Protein AF-A0A8H2XPR2-F1 (afdb_monomer)

Solvent-accessible surface area (backbone atoms only — not comparable to full-atom values): 12112 Å² total; per-residue (Å²): 107,50,76,47,78,48,78,51,63,37,77,62,26,49,40,34,42,38,38,40,36,39,52,76,93,57,97,64,71,48,77,49,78,45,79,43,84,68,79,85,85,57,54,47,27,49,56,39,76,39,80,49,68,54,93,82,71,55,40,29,41,40,38,41,33,29,48,81,26,43,33,39,33,23,41,36,43,74,95,53,84,60,62,48,80,49,37,73,52,67,48,82,85,63,51,94,87,45,45,52,43,27,67,57,87,40,34,38,26,33,21,65,14,48,34,35,41,41,64,60,75,50,79,82,64,94,83,62,82,69,66,68,38,66,39,76,53,69,50,54,36,65,42,52,48,64,45,96,84,56,57,30,34,35,38,26,29,85,81,40,82,36,36,32,28,35,41,65,56,48,59,43,81,73,80,80,70,92,69,72,92,87,66,91,69,78,72,54,98,86,60,72,54,95,28,40,77,46,66,64,77,81,77,72,78,86,126

Mean predicted aligned error: 8.69 Å

Secondary structure (DSSP, 8-state):
-EEEEEEEE-TT--EEEEEEEE-TT-S--EEEEEEEP-SSS--S-EEEEEEEE-TTTSEEEEEEEETTSEEEEEEEETT---EEEEEEEE-TT--TT--EEEEETTEEEETT-EEEE-S-SSSPPTTS----EEEE--SSEEEEEE-TTSSEEEEEESS-S-EEEEHHHHHSPPP-----TT------TTPPPTTEEEEPPP-----

pLDDT: mean 84.03, std 15.42, range [36.78, 97.44]

Sequence (207 aa):
MTSYRVFTGDDKGQLKSVVCEIPGGESTSRISTTTLQIGADNKSPLHRLQCHRDSDSGVGILATARADGHIATYSYTSGSNELAELSSWNETRMKNSDRFIGLKGWLTCTHNGRLRLSNTFGEHSDSDPPVDLFASLPMRLNDIRPSPSFSSLAYGGDEVDLSVWDVERTFSDKPHSTDEAGKKRKKGKNELMYAEVWRAKQASPSS

InterPro domains:
  IPR036322 WD40-repeat-containing domain superfamily [SSF50978] (41-172)
  IPR037379 WDR74/Nsa1 [PTHR16038] (4-203)

Nearest PDB structures (foldseek):
  7b91-assembly1_A  TM=5.185E-01  e=2.171E-02  Homo sapiens
  8hk1-assembly1_3  TM=5.027E-01  e=2.286E-02  Homo sapiens
  6igb-assembly2_B  TM=4.049E-01  e=1.169E-02  Pseudomonas aeruginosa PAO1
  8tie-assembly1_p  TM=4.400E-01  e=4.032E-02  Saccharomyces cerevisiae
  6x05-assembly1_A  TM=4.012E-01  e=2.810E-02  Saccharomyces cerevisiae S288C

Structure (mmCIF, N/CA/C/O backbone):
data_AF-A0A8H2XPR2-F1
#
_entry.id   AF-A0A8H2XPR2-F1
#
loop_
_atom_site.group_PDB
_atom_site.id
_atom_site.type_symbol
_atom_site.label_atom_id
_atom_site.label_alt_id
_atom_site.label_comp_id
_atom_site.label_asym_id
_atom_site.label_entity_id
_atom_site.label_seq_id
_atom_site.pdbx_PDB_ins_code
_atom_site.Cartn_x
_atom_site.Cartn_y
_atom_site.Cartn_z
_atom_site.occupancy
_atom_site.B_iso_or_equiv
_atom_site.auth_seq_id
_atom_site.auth_comp_id
_atom_site.auth_asym_id
_atom_site.auth_atom_id
_atom_site.pdbx_PDB_model_num
ATOM 1 N N . MET A 1 1 ? -4.390 -7.567 31.284 1.00 74.75 1 MET A N 1
ATOM 2 C CA . MET A 1 1 ? -5.353 -7.587 30.166 1.00 74.75 1 MET A CA 1
ATOM 3 C C . MET A 1 1 ? -4.588 -7.192 28.924 1.00 74.75 1 MET A C 1
ATOM 5 O O . MET A 1 1 ? -3.972 -6.133 28.931 1.00 74.75 1 MET A O 1
ATOM 9 N N . THR A 1 2 ? -4.554 -8.057 27.918 1.00 84.88 2 THR A N 1
ATOM 10 C CA . THR A 1 2 ? -3.831 -7.796 26.667 1.00 84.88 2 THR A CA 1
ATOM 11 C C . THR A 1 2 ? -4.852 -7.456 25.593 1.00 84.88 2 THR A C 1
ATOM 13 O O . THR A 1 2 ? -5.846 -8.163 25.464 1.00 84.88 2 THR A O 1
ATOM 16 N N . SER A 1 3 ? -4.641 -6.375 24.843 1.00 88.00 3 SER A N 1
ATOM 17 C CA . SER A 1 3 ? -5.554 -5.944 23.779 1.00 88.00 3 SER A CA 1
ATOM 18 C C . SER A 1 3 ? -4.808 -5.825 22.455 1.00 88.00 3 SER A C 1
ATOM 20 O O . SER A 1 3 ? -3.743 -5.208 22.386 1.00 88.00 3 SER A O 1
ATOM 22 N N . TYR A 1 4 ? -5.371 -6.425 21.410 1.00 89.19 4 TYR A N 1
ATOM 23 C CA . TYR A 1 4 ? -4.864 -6.386 20.045 1.00 89.19 4 TYR A CA 1
ATOM 24 C C . TYR A 1 4 ? -5.871 -5.676 19.155 1.00 89.19 4 TYR A C 1
ATOM 26 O O . TYR A 1 4 ? -7.059 -5.988 19.182 1.00 89.19 4 TYR A O 1
ATOM 34 N N . ARG A 1 5 ? -5.390 -4.754 18.323 1.00 90.81 5 ARG A N 1
ATOM 35 C CA . ARG A 1 5 ? -6.208 -4.061 17.329 1.00 90.81 5 ARG A CA 1
ATOM 36 C C . ARG A 1 5 ? -5.702 -4.379 15.932 1.00 90.81 5 ARG A C 1
ATOM 38 O O . ARG A 1 5 ? -4.508 -4.262 15.670 1.00 90.81 5 ARG A O 1
ATOM 45 N N . VAL A 1 6 ? -6.620 -4.751 15.050 1.00 93.50 6 VAL A N 1
ATOM 46 C CA . VAL A 1 6 ? -6.362 -5.041 13.638 1.00 93.50 6 VAL A CA 1
ATOM 47 C C . VAL A 1 6 ? -7.301 -4.196 12.788 1.00 93.50 6 VAL A C 1
ATOM 49 O O . VAL A 1 6 ? -8.463 -4.004 13.139 1.00 93.50 6 VAL A O 1
ATOM 52 N N . PHE A 1 7 ? -6.801 -3.703 11.660 1.00 95.06 7 PHE A N 1
ATOM 53 C CA . PHE A 1 7 ? -7.601 -2.988 10.672 1.00 95.06 7 PHE A CA 1
ATOM 54 C C . PHE A 1 7 ? -7.819 -3.870 9.447 1.00 95.06 7 PHE A C 1
ATOM 56 O O . PHE A 1 7 ? -6.910 -4.580 9.019 1.00 95.06 7 PHE A O 1
ATOM 63 N N . THR A 1 8 ? -9.017 -3.818 8.878 1.00 95.31 8 THR A N 1
ATOM 64 C CA . THR A 1 8 ? -9.370 -4.555 7.663 1.00 95.31 8 THR A CA 1
ATOM 65 C C . THR A 1 8 ? -10.307 -3.737 6.786 1.00 95.31 8 THR A C 1
ATOM 67 O O . THR A 1 8 ? -11.036 -2.881 7.283 1.00 95.31 8 THR A O 1
ATOM 70 N N . GLY A 1 9 ? -10.272 -3.985 5.482 1.00 93.31 9 GLY A N 1
ATOM 71 C CA . GLY A 1 9 ? -11.111 -3.331 4.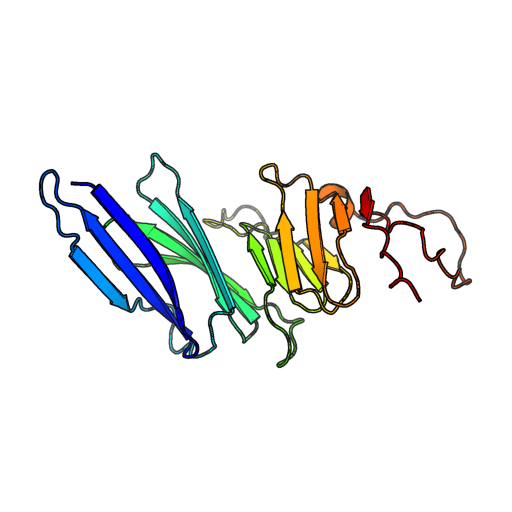487 1.00 93.31 9 GLY A CA 1
ATOM 72 C C . GLY A 1 9 ? -12.025 -4.337 3.802 1.00 93.31 9 GLY A C 1
ATOM 73 O O . GLY A 1 9 ? -11.702 -5.524 3.764 1.00 93.31 9 GLY A O 1
ATOM 74 N N . ASP A 1 10 ? -13.142 -3.872 3.250 1.00 89.56 10 ASP A N 1
ATOM 75 C CA . ASP A 1 10 ? -14.016 -4.697 2.414 1.00 89.56 10 ASP A CA 1
ATOM 76 C C . ASP A 1 10 ? -14.149 -4.185 0.968 1.00 89.56 10 ASP A C 1
ATOM 78 O O . ASP A 1 10 ? -13.597 -3.152 0.569 1.00 89.56 10 ASP A O 1
ATOM 82 N N . ASP A 1 11 ? -14.863 -4.970 0.162 1.00 89.62 11 ASP A N 1
ATOM 83 C CA . ASP A 1 11 ? -15.158 -4.723 -1.250 1.00 89.62 11 ASP A CA 1
ATOM 84 C C . ASP A 1 11 ? -16.089 -3.523 -1.474 1.00 89.62 11 ASP A C 1
ATOM 86 O O . ASP A 1 11 ? -16.144 -2.982 -2.575 1.00 89.62 11 ASP A O 1
ATOM 90 N N . LYS A 1 12 ? -16.774 -3.056 -0.427 1.00 90.44 12 LY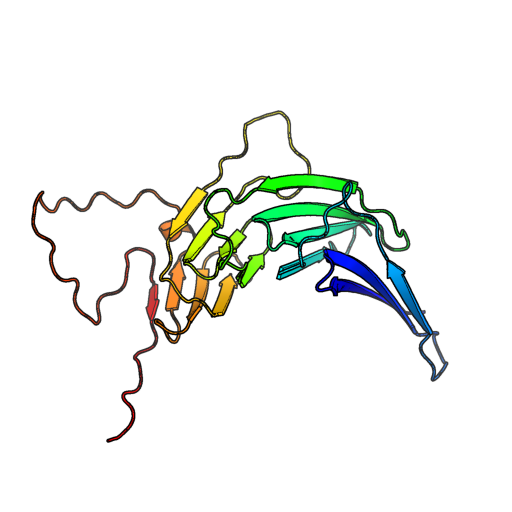S A N 1
ATOM 91 C CA . LYS A 1 12 ? -17.597 -1.838 -0.439 1.00 90.44 12 LYS A CA 1
ATOM 92 C C . LYS A 1 12 ? -16.810 -0.597 -0.021 1.00 90.44 12 LYS A C 1
ATOM 94 O O . LYS A 1 12 ? -17.393 0.477 0.129 1.00 90.44 12 LYS A O 1
ATOM 99 N N . GLY A 1 13 ? -15.504 -0.745 0.206 1.00 90.00 13 GLY A N 1
ATOM 100 C CA . GLY A 1 13 ? -14.624 0.341 0.613 1.00 90.00 13 GLY A CA 1
ATOM 101 C C . GLY A 1 13 ? -14.745 0.731 2.086 1.00 90.00 13 GLY A C 1
ATOM 102 O O . GLY A 1 13 ? -14.201 1.773 2.466 1.00 90.00 13 GLY A O 1
ATOM 103 N N . GLN A 1 14 ? -15.421 -0.067 2.919 1.00 92.25 14 GLN A N 1
ATOM 104 C CA . GLN A 1 14 ? -15.515 0.203 4.351 1.00 92.25 14 GLN A CA 1
ATOM 105 C C . GLN A 1 14 ? -14.229 -0.219 5.053 1.00 92.25 14 GLN A C 1
ATOM 107 O O . GLN A 1 14 ? -13.722 -1.321 4.839 1.00 92.25 14 GLN A O 1
ATOM 112 N N . LEU A 1 15 ? -13.739 0.639 5.945 1.00 94.62 15 LEU A N 1
ATOM 113 C CA . LEU A 1 15 ? -12.659 0.308 6.864 1.00 94.62 15 LEU A CA 1
ATOM 114 C C . LEU A 1 15 ? -13.249 -0.149 8.196 1.00 94.62 15 LEU A C 1
ATOM 116 O O . LEU A 1 15 ? -14.162 0.475 8.735 1.00 94.62 15 LEU A O 1
ATOM 120 N N . LYS A 1 16 ? -12.717 -1.235 8.750 1.00 94.75 16 LYS A N 1
ATOM 121 C CA . LYS A 1 16 ? -13.159 -1.813 10.019 1.00 94.75 16 LYS A CA 1
ATOM 122 C C . LYS A 1 16 ? -11.979 -1.962 10.964 1.00 94.75 16 LYS A C 1
ATOM 124 O O . LYS A 1 16 ? -10.886 -2.354 10.561 1.00 94.75 16 LYS A O 1
ATOM 129 N N . SER A 1 17 ? -12.229 -1.668 12.231 1.00 95.38 17 SER A N 1
ATOM 130 C CA . SER A 1 17 ? -11.334 -1.934 13.349 1.00 95.38 17 SER A CA 1
ATOM 131 C C . SER A 1 17 ? -11.859 -3.136 14.115 1.00 95.38 17 SER A C 1
ATOM 133 O O . SER A 1 17 ? -12.984 -3.103 14.608 1.00 95.38 17 SER A O 1
ATOM 135 N N . VAL A 1 18 ? -11.036 -4.168 14.244 1.00 95.19 18 VAL A N 1
ATOM 136 C CA . VAL A 1 18 ? -11.304 -5.351 15.060 1.00 95.19 18 VAL A CA 1
ATOM 137 C C . VAL A 1 18 ? -10.427 -5.272 16.302 1.00 95.19 18 VAL A C 1
ATOM 139 O O . VAL A 1 18 ? -9.205 -5.177 16.191 1.00 95.19 18 VAL A O 1
ATOM 142 N N . VAL A 1 19 ? -11.042 -5.297 17.481 1.00 93.94 19 VAL A N 1
ATOM 143 C CA . VAL A 1 19 ? -10.340 -5.313 18.767 1.00 93.94 19 VAL A CA 1
ATOM 144 C C . VAL A 1 19 ? -10.554 -6.670 19.418 1.00 93.94 19 VAL A C 1
ATOM 146 O O . VAL A 1 19 ? -11.690 -7.112 19.570 1.00 93.94 19 VAL A O 1
ATOM 149 N N . CYS A 1 20 ? -9.459 -7.325 19.788 1.00 92.69 20 CYS A N 1
ATOM 150 C CA . CYS A 1 20 ? -9.439 -8.579 20.524 1.00 92.69 20 CYS A CA 1
ATOM 151 C C . CYS A 1 20 ? -8.837 -8.331 21.906 1.00 92.69 20 CYS A C 1
ATOM 153 O O . CYS A 1 20 ? -7.666 -7.972 22.027 1.00 92.69 20 CYS A O 1
ATOM 155 N N . GLU A 1 21 ? -9.639 -8.525 22.944 1.00 92.31 21 GLU A N 1
ATOM 156 C CA . GLU A 1 21 ? -9.241 -8.377 24.337 1.00 92.31 21 GLU A CA 1
ATOM 157 C C . GLU A 1 21 ? -9.101 -9.758 24.973 1.00 92.31 21 GLU A C 1
ATOM 159 O O . GLU A 1 21 ? -10.010 -10.587 24.906 1.00 92.31 21 GLU A O 1
ATOM 164 N N . ILE A 1 22 ? -7.952 -9.998 25.599 1.00 89.62 22 ILE A N 1
ATOM 165 C CA . ILE A 1 22 ? -7.637 -11.217 26.337 1.00 89.62 22 ILE A CA 1
ATOM 166 C C . ILE A 1 22 ? -7.553 -10.837 27.824 1.00 89.62 22 ILE A C 1
ATOM 168 O O . ILE A 1 22 ? -6.574 -10.196 28.249 1.00 89.62 22 ILE A O 1
ATOM 172 N N . PRO A 1 23 ? -8.583 -11.167 28.624 1.00 84.94 23 PRO A N 1
ATOM 173 C CA . PRO A 1 23 ? -8.549 -10.979 30.069 1.00 84.94 23 PRO A CA 1
ATOM 174 C C . PRO A 1 23 ? -7.422 -11.826 30.672 1.00 84.94 23 PRO A C 1
ATOM 176 O O . PRO A 1 23 ? -7.159 -12.944 30.234 1.00 84.94 23 PRO A O 1
ATOM 179 N N . GLY A 1 24 ? -6.715 -11.296 31.672 1.00 80.62 24 GLY A N 1
ATOM 180 C CA . GLY A 1 24 ? -5.690 -12.082 32.361 1.00 80.62 24 GLY A CA 1
ATOM 181 C C . GLY A 1 24 ? -6.358 -13.145 33.228 1.00 80.62 24 GLY A C 1
ATOM 182 O O . GLY A 1 24 ? -7.060 -12.780 34.162 1.00 80.62 24 GLY A O 1
ATOM 183 N N . GLY A 1 25 ? -6.133 -14.426 32.930 1.00 74.81 25 GLY A N 1
ATOM 184 C CA . GLY A 1 25 ? -6.628 -15.546 33.742 1.00 74.81 25 GLY A CA 1
ATOM 185 C C . GLY A 1 25 ? -7.933 -16.198 33.270 1.00 74.81 25 GLY A C 1
ATOM 186 O O . GLY A 1 25 ? -8.342 -17.184 33.874 1.00 74.81 25 GLY A O 1
ATOM 187 N N . GLU A 1 26 ? -8.556 -15.720 32.189 1.00 70.88 26 GLU A N 1
ATOM 188 C CA . GLU A 1 26 ? -9.737 -16.359 31.586 1.00 70.88 26 GLU A CA 1
ATOM 189 C C . GLU A 1 26 ? -9.409 -17.023 30.242 1.00 70.88 26 GLU A C 1
ATOM 191 O O . GLU A 1 26 ? -8.496 -16.613 29.525 1.00 70.88 26 GLU A O 1
ATOM 196 N N . SER A 1 27 ? -10.174 -18.060 29.888 1.00 72.94 27 SER A N 1
ATOM 197 C CA . SER A 1 27 ? -9.992 -18.836 28.651 1.00 72.94 27 SER A CA 1
ATOM 198 C C . SER A 1 27 ? -10.669 -18.219 27.420 1.00 72.94 27 SER A C 1
ATOM 200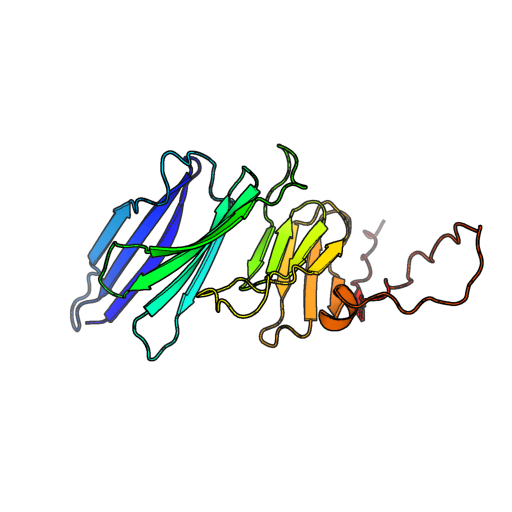 O O . SER A 1 27 ? -10.488 -18.727 26.315 1.00 72.94 27 SER A O 1
ATOM 202 N N . THR A 1 28 ? -11.471 -17.163 27.585 1.00 82.75 28 THR A N 1
ATOM 203 C CA . THR A 1 28 ? -12.300 -16.597 26.511 1.00 82.75 28 THR A CA 1
ATOM 204 C C . THR A 1 28 ? -11.857 -15.189 26.137 1.00 82.75 28 THR A C 1
ATOM 206 O O . THR A 1 28 ? -11.798 -14.302 26.986 1.00 82.75 28 THR A O 1
ATOM 209 N N . SER A 1 29 ? -11.577 -14.969 24.853 1.00 87.19 29 SER A N 1
ATOM 210 C CA . SER A 1 29 ? -11.308 -13.641 24.303 1.00 87.19 29 SER A CA 1
ATOM 211 C C . SER A 1 29 ? -12.605 -12.904 23.967 1.00 87.19 29 SER A C 1
ATOM 213 O O . SER A 1 29 ? -13.597 -13.505 23.549 1.00 87.19 29 SER A O 1
ATOM 215 N N . ARG A 1 30 ? -12.595 -11.575 24.113 1.00 91.75 30 ARG A N 1
ATOM 216 C CA . ARG A 1 30 ? -13.681 -10.699 23.663 1.00 91.75 30 ARG A CA 1
ATOM 217 C C . ARG A 1 30 ? -13.277 -10.035 22.356 1.00 91.75 30 ARG A C 1
ATOM 219 O O . ARG A 1 30 ? -12.262 -9.349 22.298 1.00 91.75 30 ARG A O 1
ATOM 226 N N . ILE A 1 31 ? -14.086 -10.214 21.317 1.00 93.69 31 ILE A N 1
ATOM 227 C CA . ILE A 1 31 ? -13.868 -9.594 20.008 1.00 93.69 31 ILE A CA 1
ATOM 228 C C . ILE A 1 31 ? -14.952 -8.542 19.779 1.00 93.69 31 ILE A C 1
ATOM 230 O O . ILE A 1 31 ? -16.139 -8.823 19.931 1.00 93.69 31 ILE A O 1
ATOM 234 N N . SER A 1 32 ? -14.551 -7.333 19.397 1.00 94.44 32 SER A N 1
ATOM 235 C CA . SER A 1 32 ? -15.457 -6.279 18.940 1.00 94.44 32 SER A CA 1
ATOM 236 C C . SER A 1 32 ? -15.030 -5.767 17.567 1.00 94.44 32 SER A C 1
ATOM 238 O O . SER A 1 32 ? -13.856 -5.825 17.202 1.00 94.44 32 SER A O 1
ATOM 240 N N . THR A 1 33 ? -15.996 -5.325 16.764 1.00 95.81 33 THR A N 1
ATOM 241 C CA . THR A 1 33 ? -15.758 -4.787 15.419 1.00 95.81 33 THR A CA 1
ATOM 242 C C . THR A 1 33 ? -16.491 -3.465 15.271 1.00 95.81 33 THR A C 1
ATOM 244 O O . THR A 1 33 ? -17.695 -3.398 15.510 1.00 95.81 33 THR A O 1
ATOM 247 N N . THR A 1 34 ? -15.776 -2.439 14.823 1.00 95.69 34 THR A N 1
ATOM 248 C CA . THR A 1 34 ? -16.319 -1.103 14.566 1.00 95.69 34 THR A CA 1
ATOM 249 C C . THR A 1 34 ? -16.035 -0.718 13.124 1.00 95.69 34 THR A C 1
ATOM 251 O O . THR A 1 34 ? -14.899 -0.842 12.666 1.00 95.69 34 THR A O 1
ATOM 254 N N . THR A 1 35 ? -17.046 -0.230 12.406 1.00 94.06 35 THR A N 1
ATOM 255 C CA . THR A 1 35 ? -16.838 0.383 11.085 1.00 94.06 35 THR A CA 1
ATOM 256 C C . THR A 1 35 ? -16.360 1.816 11.288 1.00 94.06 35 THR A C 1
ATOM 258 O O . THR A 1 35 ? -17.027 2.594 11.967 1.00 94.06 35 THR A O 1
ATOM 261 N N . LEU A 1 36 ? -15.196 2.145 10.735 1.00 93.00 36 LEU A N 1
ATOM 262 C CA . LEU A 1 36 ? -14.573 3.459 10.837 1.00 93.00 36 LEU A CA 1
ATOM 263 C C . LEU A 1 36 ? -15.020 4.333 9.665 1.00 93.00 36 LEU A C 1
ATOM 265 O O . LEU A 1 36 ? -15.052 3.879 8.521 1.00 93.00 36 LEU A O 1
ATOM 269 N N . GLN A 1 37 ? -15.348 5.589 9.954 1.00 85.06 37 GLN A N 1
ATOM 270 C CA . GLN A 1 37 ? -15.672 6.578 8.930 1.00 85.06 37 GLN A CA 1
ATOM 271 C C . GLN A 1 37 ? -14.370 7.175 8.391 1.00 85.06 37 GLN A C 1
ATOM 273 O O . GLN A 1 37 ? -13.579 7.709 9.165 1.00 85.06 37 GLN A O 1
ATOM 278 N N . ILE A 1 38 ? -14.136 7.059 7.082 1.00 83.56 38 ILE A N 1
ATOM 279 C CA . ILE A 1 38 ? -12.958 7.621 6.407 1.00 83.56 38 ILE A CA 1
ATOM 280 C C . ILE A 1 38 ? -13.366 8.321 5.111 1.00 83.56 38 ILE A C 1
ATOM 282 O O . ILE A 1 38 ? -13.760 7.669 4.143 1.00 83.56 38 ILE A O 1
ATOM 286 N N . GLY A 1 39 ? -13.249 9.652 5.106 1.00 69.25 39 GLY A N 1
ATOM 287 C CA . GLY A 1 39 ? -13.665 10.516 3.999 1.00 69.25 39 GLY A CA 1
ATOM 288 C C . GLY A 1 39 ? -15.182 10.532 3.759 1.00 69.25 39 GLY A C 1
ATOM 289 O O . GLY A 1 39 ? -15.924 9.671 4.233 1.00 69.25 39 GLY A O 1
ATOM 290 N N . ALA A 1 40 ? -15.660 11.525 3.009 1.00 59.56 40 ALA A N 1
ATOM 291 C CA . ALA A 1 40 ? -17.043 11.547 2.545 1.00 59.56 40 ALA A CA 1
ATOM 292 C C . ALA A 1 40 ? -17.202 10.585 1.349 1.00 59.56 40 ALA A C 1
ATOM 294 O O . ALA A 1 40 ? -16.489 10.702 0.357 1.00 59.56 40 ALA A O 1
ATOM 295 N N . ASP A 1 41 ? -18.127 9.627 1.450 1.00 64.12 41 ASP A N 1
ATOM 296 C CA . ASP A 1 41 ? -18.670 8.830 0.333 1.00 64.12 41 ASP A CA 1
ATOM 297 C C . ASP A 1 41 ? -17.728 7.914 -0.479 1.00 64.12 41 ASP A C 1
ATOM 299 O O . ASP A 1 41 ? -18.124 7.400 -1.530 1.00 64.12 41 ASP A O 1
ATOM 303 N N . ASN A 1 42 ? -16.521 7.603 0.003 1.00 66.56 42 ASN A N 1
ATOM 304 C CA . ASN A 1 42 ? -15.586 6.769 -0.761 1.00 66.56 42 ASN A CA 1
ATOM 305 C C . ASN A 1 42 ? -15.949 5.265 -0.730 1.00 66.56 42 ASN A C 1
ATOM 307 O O . ASN A 1 42 ? -15.528 4.512 0.151 1.00 66.56 42 ASN A O 1
ATOM 311 N N . LYS A 1 43 ? -16.735 4.825 -1.726 1.00 83.75 43 LYS A N 1
ATOM 312 C CA . LYS A 1 43 ? -17.255 3.445 -1.894 1.00 83.75 43 LYS A CA 1
ATOM 313 C C . LYS A 1 43 ? -16.314 2.496 -2.648 1.00 83.75 43 LYS A C 1
ATOM 315 O O . LYS A 1 43 ? -16.669 1.345 -2.898 1.00 83.75 43 LYS A O 1
ATOM 320 N N . SER A 1 44 ? -15.133 2.963 -3.042 1.00 91.12 44 SER A N 1
ATOM 321 C CA . SER A 1 44 ? -14.174 2.159 -3.802 1.00 91.12 44 SER A CA 1
ATOM 322 C C . SER A 1 44 ? -13.511 1.092 -2.918 1.00 91.12 44 SER A C 1
ATOM 324 O O . SER A 1 44 ? -13.052 1.437 -1.821 1.00 91.12 44 SER A O 1
ATOM 326 N N . PRO A 1 45 ? -13.391 -0.170 -3.386 1.00 93.25 45 PRO A N 1
ATOM 327 C CA . PRO A 1 45 ? -12.745 -1.251 -2.644 1.00 93.25 45 PRO A CA 1
ATOM 328 C C . PRO A 1 45 ? -11.363 -0.872 -2.097 1.00 93.25 45 PRO A C 1
ATOM 330 O O . PRO A 1 45 ? -10.578 -0.195 -2.768 1.00 93.25 45 PRO A O 1
ATOM 333 N N . LEU A 1 46 ? -11.037 -1.355 -0.897 1.00 93.25 46 LEU A N 1
ATOM 334 C CA . LEU A 1 46 ? -9.693 -1.232 -0.325 1.00 93.25 46 LEU A CA 1
ATOM 335 C C . LEU A 1 46 ? -8.781 -2.320 -0.907 1.00 93.25 46 LEU A C 1
ATOM 337 O O . LEU A 1 46 ? -8.978 -3.507 -0.666 1.00 93.25 46 LEU A O 1
ATOM 341 N N . HIS A 1 47 ? -7.759 -1.921 -1.666 1.00 93.88 47 HIS A N 1
ATOM 342 C CA . HIS A 1 47 ? -6.786 -2.848 -2.253 1.00 93.88 47 HIS A CA 1
ATOM 343 C C . HIS A 1 47 ? -5.657 -3.207 -1.286 1.00 93.88 47 HIS A C 1
ATOM 345 O O . HIS A 1 47 ? -5.188 -4.352 -1.255 1.00 93.88 47 HIS A O 1
ATOM 351 N N . ARG A 1 48 ? -5.180 -2.215 -0.527 1.00 94.75 48 ARG A N 1
ATOM 352 C CA . ARG A 1 48 ? -4.080 -2.373 0.425 1.00 94.75 48 ARG A CA 1
ATOM 353 C C . ARG A 1 48 ? -4.314 -1.543 1.678 1.00 94.75 48 ARG A C 1
ATOM 355 O O . ARG A 1 48 ? -4.842 -0.435 1.627 1.00 94.75 48 ARG A O 1
ATOM 362 N N . LEU A 1 49 ? -3.867 -2.110 2.791 1.00 94.69 49 LEU A N 1
ATOM 363 C CA . LEU A 1 49 ? -3.848 -1.500 4.108 1.00 94.69 49 LEU A CA 1
ATOM 364 C C . LEU A 1 49 ? -2.484 -1.754 4.723 1.00 94.69 49 LEU A C 1
ATOM 366 O O . LEU A 1 49 ? -1.937 -2.852 4.600 1.00 94.69 49 LEU A O 1
ATOM 370 N N . GLN A 1 50 ? -1.950 -0.752 5.401 1.00 93.31 50 GLN A N 1
ATOM 371 C CA . GLN A 1 50 ? -0.734 -0.913 6.168 1.00 93.31 50 GLN A CA 1
ATOM 372 C C . GLN A 1 50 ? -0.817 -0.103 7.450 1.00 93.31 50 GLN A C 1
ATOM 374 O O . GLN A 1 50 ? -1.145 1.075 7.434 1.00 93.31 50 GLN A O 1
ATOM 379 N N . CYS A 1 51 ? -0.476 -0.746 8.555 1.00 91.38 51 CYS A N 1
ATOM 380 C CA . CYS A 1 51 ? -0.409 -0.118 9.857 1.00 91.38 51 CYS A CA 1
ATOM 381 C C . CYS A 1 51 ? 1.057 -0.007 10.280 1.00 91.38 51 CYS A C 1
ATOM 383 O O . CYS A 1 51 ? 1.802 -0.987 10.206 1.00 91.38 51 CYS A O 1
ATOM 385 N N . HIS A 1 52 ? 1.461 1.171 10.733 1.00 88.25 52 HIS A N 1
ATOM 386 C CA . HIS A 1 52 ? 2.712 1.399 11.437 1.00 88.25 52 HIS A CA 1
ATOM 387 C C . HIS A 1 52 ? 2.377 1.918 12.831 1.00 88.25 52 HIS A C 1
ATOM 389 O O . HIS A 1 52 ? 1.551 2.813 12.979 1.00 88.25 52 HIS A O 1
ATOM 395 N N . ARG A 1 53 ? 2.986 1.336 13.857 1.00 84.88 53 ARG A N 1
ATOM 396 C CA . ARG A 1 53 ? 2.799 1.767 15.237 1.00 84.88 53 ARG A CA 1
ATOM 397 C C . ARG A 1 53 ? 4.167 1.908 15.865 1.00 84.88 53 ARG A C 1
ATOM 399 O O . ARG A 1 53 ? 4.941 0.953 15.833 1.00 84.88 53 ARG A O 1
ATOM 406 N N . ASP A 1 54 ? 4.413 3.072 16.435 1.00 77.69 54 ASP A N 1
ATOM 407 C CA . ASP A 1 54 ? 5.533 3.264 17.337 1.00 77.69 54 ASP A CA 1
ATOM 408 C C . ASP A 1 54 ? 5.182 2.612 18.685 1.00 77.69 54 ASP A C 1
ATOM 410 O O . ASP A 1 54 ? 4.059 2.757 19.185 1.00 77.69 54 ASP A O 1
ATOM 414 N N . SER A 1 55 ? 6.102 1.821 19.240 1.00 74.19 55 SER A N 1
ATOM 415 C CA . SER A 1 55 ? 5.867 1.079 20.483 1.00 74.19 55 SER A CA 1
ATOM 416 C C . SER A 1 55 ? 5.566 2.007 21.656 1.00 74.19 55 SER A C 1
ATOM 418 O O . SER A 1 55 ? 4.837 1.605 22.566 1.00 74.19 55 SER A O 1
ATOM 420 N N . ASP A 1 56 ? 6.049 3.248 21.590 1.00 76.38 56 ASP A N 1
ATOM 421 C CA . ASP A 1 56 ? 6.137 4.122 22.754 1.00 76.38 56 ASP A CA 1
ATOM 422 C C . ASP A 1 56 ? 5.057 5.218 22.762 1.00 76.38 56 ASP A C 1
ATOM 424 O O . ASP A 1 56 ? 4.642 5.669 23.829 1.00 76.38 56 ASP A O 1
ATOM 428 N N . SER A 1 57 ? 4.533 5.625 21.597 1.00 75.94 57 SER A N 1
ATOM 429 C CA . SER A 1 57 ? 3.690 6.829 21.486 1.00 75.94 57 SER A CA 1
ATOM 430 C C . SER A 1 57 ? 2.185 6.592 21.655 1.00 75.94 57 SER A C 1
ATOM 432 O O . SER A 1 57 ? 1.411 7.543 21.728 1.00 75.94 57 SER A O 1
ATOM 434 N N . GLY A 1 58 ? 1.718 5.337 21.685 1.00 82.75 58 GLY A N 1
ATOM 435 C CA . GLY A 1 58 ? 0.280 5.010 21.707 1.00 82.75 58 GLY A CA 1
ATOM 436 C C . GLY A 1 58 ? -0.499 5.433 20.446 1.00 82.75 58 GLY A C 1
ATOM 437 O O . GLY A 1 58 ? -1.647 5.009 20.269 1.00 82.75 58 GLY A O 1
ATOM 438 N N . VAL A 1 59 ? 0.144 6.199 19.564 1.00 89.44 59 VAL A N 1
ATOM 439 C CA . VAL A 1 59 ? -0.324 6.691 18.274 1.00 89.44 59 VAL A CA 1
ATOM 440 C C . VAL A 1 59 ? 0.310 5.837 17.178 1.00 89.44 59 VAL A C 1
ATOM 442 O O . VAL A 1 59 ? 1.453 5.389 17.271 1.00 89.44 59 VAL A O 1
ATOM 445 N N . GLY A 1 60 ? -0.450 5.562 16.129 1.00 91.31 60 GLY A N 1
ATOM 446 C CA . GLY A 1 60 ? 0.058 4.906 14.936 1.00 91.31 60 GLY A CA 1
ATOM 447 C C . GLY A 1 60 ? -0.426 5.592 13.673 1.00 91.31 60 GLY A C 1
ATOM 448 O O . GLY A 1 60 ? -1.288 6.468 13.707 1.00 91.31 60 GLY A O 1
ATOM 449 N N . ILE A 1 61 ? 0.134 5.158 12.551 1.00 92.12 61 ILE A N 1
ATOM 450 C CA . ILE A 1 61 ? -0.236 5.587 11.211 1.00 92.12 61 ILE A CA 1
ATOM 451 C C . ILE A 1 61 ? -0.883 4.409 10.488 1.00 92.12 61 ILE A C 1
ATOM 453 O O . ILE A 1 61 ? -0.330 3.308 10.427 1.00 92.12 61 ILE A O 1
ATOM 457 N N . LEU A 1 62 ? -2.056 4.645 9.919 1.00 93.50 62 LEU A N 1
ATOM 458 C CA . LEU A 1 62 ? -2.758 3.728 9.037 1.00 93.50 62 LEU A CA 1
ATOM 459 C C . LEU A 1 62 ? -2.735 4.295 7.619 1.00 93.50 62 LEU A C 1
ATOM 461 O O . LEU A 1 62 ? -3.295 5.353 7.364 1.00 93.50 62 LEU A O 1
ATOM 465 N N . ALA A 1 63 ? -2.127 3.574 6.686 1.00 93.31 63 ALA A N 1
ATOM 466 C CA . ALA A 1 63 ? -2.166 3.884 5.267 1.00 93.31 63 ALA A CA 1
ATOM 467 C C . ALA A 1 63 ? -3.187 2.998 4.550 1.00 93.31 63 ALA A C 1
ATOM 469 O O . ALA A 1 63 ? -3.297 1.796 4.818 1.00 93.31 63 ALA A O 1
ATOM 470 N N . THR A 1 64 ? -3.904 3.588 3.600 1.00 94.12 64 THR A N 1
ATOM 471 C CA . THR A 1 64 ? -4.923 2.928 2.783 1.00 94.12 64 THR A CA 1
ATOM 472 C C . THR A 1 64 ? -4.659 3.211 1.309 1.00 94.12 64 THR A C 1
ATOM 474 O O . THR A 1 64 ? -4.273 4.323 0.965 1.00 94.12 64 THR A O 1
ATOM 477 N N . ALA A 1 65 ? -4.874 2.225 0.439 1.00 94.25 65 ALA A N 1
ATOM 478 C CA . ALA A 1 65 ? -4.879 2.422 -1.008 1.00 94.25 65 ALA A CA 1
ATOM 479 C C . ALA A 1 65 ? -6.097 1.722 -1.625 1.00 94.25 65 ALA A C 1
ATOM 481 O O . ALA A 1 65 ? -6.352 0.542 -1.351 1.00 94.25 65 ALA A O 1
ATOM 482 N N . ARG A 1 66 ? -6.857 2.455 -2.440 1.00 93.62 66 ARG A N 1
ATOM 483 C CA . ARG A 1 66 ? -8.181 2.065 -2.944 1.00 93.62 66 ARG A CA 1
ATOM 484 C C . ARG A 1 66 ? -8.189 1.774 -4.444 1.00 93.62 66 ARG A C 1
ATOM 486 O O . ARG A 1 66 ? -7.218 2.017 -5.154 1.00 93.62 66 ARG A O 1
ATOM 493 N N . ALA A 1 67 ? -9.284 1.200 -4.931 1.00 93.38 67 ALA A N 1
ATOM 494 C CA . ALA A 1 67 ? -9.426 0.811 -6.333 1.00 93.38 67 ALA A CA 1
ATOM 495 C C . ALA A 1 67 ? -9.525 1.972 -7.327 1.00 93.38 67 ALA A C 1
ATOM 497 O O . ALA A 1 67 ? -9.125 1.825 -8.477 1.00 93.38 67 ALA A O 1
ATOM 498 N N . ASP A 1 68 ? -9.993 3.127 -6.875 1.00 92.00 68 ASP A N 1
ATOM 499 C CA . ASP A 1 68 ? -10.046 4.375 -7.643 1.00 92.00 68 ASP A CA 1
ATOM 500 C C . ASP A 1 68 ? -8.694 5.098 -7.742 1.00 92.00 68 ASP A C 1
ATOM 502 O O . ASP A 1 68 ? -8.607 6.158 -8.354 1.00 92.00 68 ASP A O 1
ATOM 506 N N . GLY A 1 69 ? -7.632 4.537 -7.158 1.00 92.69 69 GLY A N 1
ATOM 507 C CA . GLY A 1 69 ? -6.327 5.184 -7.112 1.00 92.69 69 GLY A CA 1
ATOM 508 C C . GLY A 1 69 ? -6.151 6.135 -5.932 1.00 92.69 69 GLY A C 1
ATOM 509 O O . GLY A 1 69 ? -5.078 6.723 -5.822 1.00 92.69 69 GLY A O 1
ATOM 510 N N . HIS A 1 70 ? -7.135 6.276 -5.041 1.00 92.44 70 HIS A N 1
ATOM 511 C CA . HIS A 1 70 ? -7.002 7.107 -3.851 1.00 92.44 70 HIS A CA 1
ATOM 512 C C . HIS A 1 70 ? -6.101 6.434 -2.811 1.00 92.44 70 HIS A C 1
ATOM 514 O O . HIS A 1 70 ? -6.327 5.283 -2.417 1.00 92.44 70 HIS A O 1
ATOM 520 N N . ILE A 1 71 ? -5.091 7.163 -2.340 1.00 92.62 71 ILE A N 1
ATOM 521 C CA . ILE A 1 71 ? -4.210 6.769 -1.240 1.00 92.62 71 ILE A CA 1
ATOM 522 C C . ILE A 1 71 ? -4.324 7.816 -0.142 1.00 92.62 71 ILE A C 1
ATOM 524 O O . ILE A 1 71 ? -4.294 9.012 -0.416 1.00 92.62 71 ILE A O 1
ATOM 528 N N . ALA A 1 72 ? -4.450 7.364 1.100 1.00 91.62 72 ALA A N 1
ATOM 529 C CA . ALA A 1 72 ? -4.497 8.251 2.253 1.00 91.62 72 ALA A CA 1
ATOM 530 C C . ALA A 1 72 ? -3.813 7.633 3.464 1.00 91.62 72 ALA A C 1
ATOM 532 O O . ALA A 1 72 ? -3.827 6.408 3.640 1.00 91.62 72 ALA A O 1
ATOM 533 N N . THR A 1 73 ? -3.244 8.495 4.298 1.00 92.31 73 THR A N 1
ATOM 534 C CA . THR A 1 73 ? -2.673 8.147 5.594 1.00 92.31 73 THR A CA 1
ATOM 535 C C . THR A 1 73 ? -3.467 8.811 6.710 1.00 92.31 73 THR A C 1
ATOM 537 O O . THR A 1 73 ? -3.937 9.940 6.581 1.00 92.31 73 THR A O 1
ATOM 540 N N . TYR A 1 74 ? -3.631 8.088 7.809 1.00 92.31 74 TYR A N 1
ATOM 541 C CA . TYR A 1 74 ? -4.410 8.505 8.965 1.00 92.31 74 TYR A CA 1
ATOM 542 C C . TYR A 1 74 ? -3.592 8.291 10.229 1.00 92.31 74 TYR A C 1
ATOM 544 O O . TYR A 1 74 ? -2.971 7.237 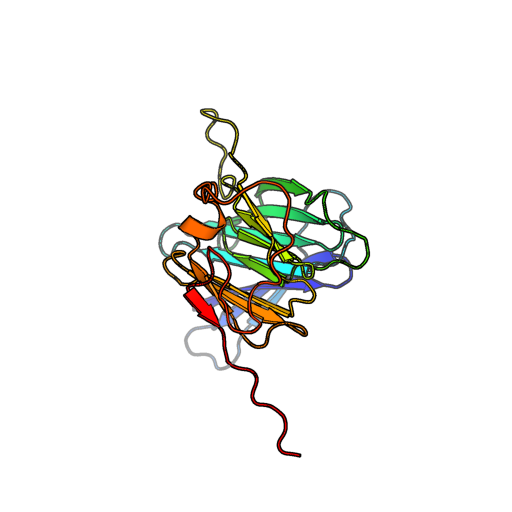10.373 1.00 92.31 74 TYR A O 1
ATOM 552 N N . SER A 1 75 ? -3.631 9.226 11.170 1.00 92.50 75 SER A N 1
ATOM 553 C CA . SER A 1 75 ? -3.233 8.936 12.542 1.00 92.50 75 SER A CA 1
ATOM 554 C C . SER A 1 75 ? -4.376 8.227 13.262 1.00 92.50 75 SER A C 1
ATOM 556 O O . SER A 1 75 ? -5.561 8.468 13.007 1.00 92.50 75 SER A O 1
ATOM 558 N N . TYR A 1 76 ? -4.019 7.310 14.155 1.00 92.31 76 TYR A N 1
ATOM 559 C CA . TYR A 1 76 ? -4.968 6.646 15.036 1.00 92.31 76 TYR A CA 1
ATOM 560 C C . TYR A 1 76 ? -4.379 6.508 16.433 1.00 92.31 76 TYR A C 1
ATOM 562 O O . TYR A 1 76 ? -3.196 6.210 16.599 1.00 92.31 76 TYR A O 1
ATOM 570 N N . THR A 1 77 ? -5.230 6.649 17.443 1.00 91.50 77 THR A N 1
ATOM 571 C CA . THR A 1 77 ? -4.839 6.478 18.846 1.00 91.50 77 THR A CA 1
ATOM 572 C C . THR A 1 77 ? -5.359 5.148 19.374 1.00 91.50 77 THR A C 1
ATOM 574 O O . THR A 1 77 ? -6.496 4.740 19.106 1.00 91.50 77 THR A O 1
ATOM 577 N N . SER A 1 78 ? -4.524 4.436 20.132 1.00 85.06 78 SER A N 1
ATOM 578 C CA . SER A 1 78 ? -4.926 3.208 20.819 1.00 85.06 78 SER A CA 1
ATOM 579 C C . SER A 1 78 ? -6.140 3.467 21.721 1.00 85.06 78 SER A C 1
ATOM 581 O O . SER A 1 78 ? -6.115 4.363 22.555 1.00 85.06 78 SER A O 1
ATOM 583 N N . GLY A 1 79 ? -7.206 2.679 21.556 1.00 85.25 79 GLY A N 1
ATOM 584 C CA . GLY A 1 79 ? -8.456 2.830 22.313 1.00 85.25 79 GLY A CA 1
ATOM 585 C C . GLY A 1 79 ? -9.479 3.810 21.719 1.00 85.25 79 GLY A C 1
ATOM 586 O O . GLY A 1 79 ? -10.631 3.774 22.135 1.00 85.25 79 GLY A O 1
ATOM 587 N N . SER A 1 80 ? -9.114 4.620 20.718 1.00 89.94 80 SER A N 1
ATOM 588 C CA . SER A 1 80 ? -10.056 5.500 20.006 1.00 89.94 80 SER A CA 1
ATOM 589 C C . SER A 1 80 ? -10.524 4.888 18.683 1.00 89.94 80 SER A C 1
ATOM 591 O O . SER A 1 80 ? -9.749 4.237 17.983 1.00 89.94 80 SER A O 1
ATOM 593 N N . ASN A 1 81 ? -11.782 5.113 18.298 1.00 90.31 81 ASN A N 1
ATOM 594 C CA . ASN A 1 81 ? -12.307 4.765 16.968 1.00 90.31 81 ASN A CA 1
ATOM 595 C C . ASN A 1 81 ? -12.213 5.923 15.966 1.00 90.31 81 ASN A C 1
ATOM 597 O O . ASN A 1 81 ? -12.753 5.831 14.868 1.00 90.31 81 ASN A O 1
ATOM 601 N N . GLU A 1 82 ? -11.530 6.999 16.334 1.00 91.62 82 GLU A N 1
ATOM 602 C CA . GLU A 1 82 ? -11.328 8.153 15.472 1.00 91.62 82 GLU A CA 1
ATOM 603 C C . GLU A 1 82 ? -10.052 7.986 14.648 1.00 91.62 82 GLU A C 1
ATOM 605 O O . GLU A 1 82 ? -9.043 7.451 15.122 1.00 91.62 82 GLU A O 1
ATOM 610 N N . LEU A 1 83 ? -10.127 8.439 13.401 1.00 92.81 83 LEU A N 1
ATOM 611 C CA . LEU A 1 83 ? -9.006 8.547 12.481 1.00 92.81 83 LEU A CA 1
ATOM 612 C C . LEU A 1 83 ? -8.912 10.002 12.041 1.00 92.81 83 LEU A C 1
ATOM 614 O O . LEU A 1 83 ? -9.910 10.562 11.586 1.00 92.81 83 LEU A O 1
ATOM 618 N N . ALA A 1 84 ? -7.728 10.595 12.154 1.00 92.19 84 ALA A N 1
ATOM 619 C CA . ALA A 1 84 ? -7.459 11.917 11.601 1.00 92.19 84 ALA A CA 1
ATOM 620 C C . ALA A 1 84 ? -6.610 11.757 10.340 1.00 92.19 84 ALA A C 1
ATOM 622 O O . ALA A 1 84 ? -5.562 11.115 10.373 1.00 92.19 84 ALA A O 1
ATOM 623 N N . GLU A 1 85 ? -7.086 12.281 9.212 1.00 91.50 85 GLU A N 1
ATOM 624 C CA . GLU A 1 85 ? -6.336 12.240 7.955 1.00 91.50 85 GLU A CA 1
ATOM 625 C C . GLU A 1 85 ? -5.088 13.121 8.066 1.00 91.50 85 GLU A C 1
ATOM 627 O O . GLU A 1 85 ? -5.178 14.276 8.473 1.00 91.50 85 GLU A O 1
ATOM 632 N N . LEU A 1 86 ? -3.930 12.555 7.726 1.00 89.44 86 LEU A N 1
ATOM 633 C CA . LEU A 1 86 ? -2.643 13.252 7.723 1.00 89.44 86 LEU A CA 1
ATOM 634 C C . LEU A 1 86 ? -2.300 13.747 6.319 1.00 89.44 86 LEU A C 1
ATOM 636 O O . LEU A 1 86 ? -1.870 14.882 6.137 1.00 89.44 86 LEU A O 1
ATOM 640 N N . SER A 1 87 ? -2.498 12.886 5.320 1.00 88.31 87 SER A N 1
ATOM 641 C CA . SER A 1 87 ? -2.253 13.201 3.916 1.00 88.31 87 SER A CA 1
ATOM 642 C C . SER A 1 87 ? -3.082 12.309 3.000 1.00 88.31 87 SER A C 1
ATOM 644 O O . SER A 1 87 ? -3.380 11.156 3.329 1.00 88.31 87 SER A O 1
ATOM 646 N N . SER A 1 88 ? -3.425 12.824 1.821 1.00 89.38 88 SER A N 1
ATOM 647 C CA . SER A 1 88 ? -4.100 12.065 0.771 1.00 89.38 88 SER A CA 1
ATOM 648 C C . SER A 1 88 ? -3.665 12.519 -0.618 1.00 89.38 88 SER A C 1
ATOM 650 O O . SER A 1 88 ? -3.269 13.663 -0.843 1.00 89.38 88 SER A O 1
ATOM 652 N N . TRP A 1 89 ? -3.676 11.584 -1.565 1.00 89.81 89 TRP A N 1
ATOM 653 C CA . TRP A 1 89 ? -3.375 11.845 -2.967 1.00 89.81 89 TRP A CA 1
ATOM 654 C C . TRP A 1 89 ? -4.020 10.796 -3.871 1.00 89.81 89 TRP A C 1
ATOM 656 O O . T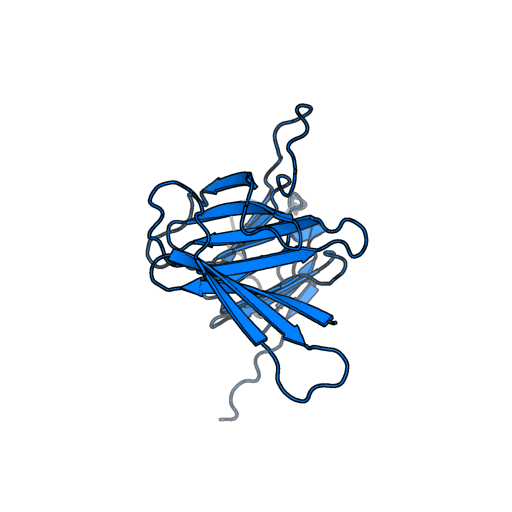RP A 1 89 ? -4.412 9.716 -3.434 1.00 89.81 89 TRP A O 1
ATOM 666 N N . ASN A 1 90 ? -4.073 11.089 -5.170 1.00 90.00 90 ASN A N 1
ATOM 667 C CA . ASN A 1 90 ? -4.541 10.145 -6.182 1.00 90.00 90 ASN A CA 1
ATOM 668 C C . ASN A 1 90 ? -3.382 9.665 -7.062 1.00 90.00 90 ASN A C 1
ATOM 670 O O . ASN A 1 90 ? -2.559 10.458 -7.524 1.00 90.00 90 ASN A O 1
ATOM 674 N N . GLU A 1 91 ? -3.325 8.363 -7.328 1.00 91.56 91 GLU A N 1
ATOM 675 C CA . GLU A 1 91 ? -2.475 7.790 -8.370 1.00 91.56 91 GLU A CA 1
ATOM 676 C C . GLU A 1 91 ? -3.148 7.976 -9.735 1.00 91.56 91 GLU A C 1
ATOM 678 O O . GLU A 1 91 ? -3.859 7.111 -10.245 1.00 91.56 91 GLU A O 1
ATOM 683 N N . THR A 1 92 ? -2.906 9.134 -10.345 1.00 89.62 92 THR A N 1
ATOM 684 C CA . THR A 1 92 ? -3.530 9.549 -11.613 1.00 89.62 92 THR A CA 1
ATOM 685 C C . THR A 1 92 ? -3.167 8.662 -12.799 1.00 89.62 92 THR A C 1
ATOM 687 O O . THR A 1 92 ? -3.820 8.715 -13.840 1.00 89.62 92 THR A O 1
ATOM 690 N N . ARG A 1 93 ? -2.127 7.831 -12.674 1.00 88.69 93 ARG A N 1
ATOM 691 C CA . ARG A 1 93 ? -1.685 6.946 -13.751 1.00 88.69 93 ARG A CA 1
ATOM 692 C C . ARG A 1 93 ? -2.459 5.626 -13.769 1.00 88.69 93 ARG A C 1
ATOM 694 O O . ARG A 1 93 ? -2.267 4.865 -14.719 1.00 88.69 93 ARG A O 1
ATOM 701 N N . MET A 1 94 ? -3.284 5.321 -12.761 1.00 89.81 94 MET A N 1
ATOM 702 C CA . MET A 1 94 ? -4.081 4.091 -12.721 1.00 89.81 94 MET A CA 1
ATOM 703 C C . MET A 1 94 ? -5.191 4.073 -13.774 1.00 89.81 94 MET A C 1
ATOM 705 O O . MET A 1 94 ? -5.820 5.080 -14.079 1.00 89.81 94 MET A O 1
ATOM 709 N N . LYS A 1 95 ? -5.427 2.888 -14.334 1.00 87.81 95 LYS A N 1
ATOM 710 C CA . LYS A 1 95 ? -6.589 2.572 -15.174 1.00 87.81 95 LYS A CA 1
ATOM 711 C C . LYS A 1 95 ? -7.571 1.713 -14.374 1.00 87.81 95 LYS A C 1
ATOM 713 O O . LYS A 1 95 ? -7.160 1.058 -13.427 1.00 87.81 95 LYS A O 1
ATOM 718 N N . ASN A 1 96 ? -8.829 1.621 -14.804 1.00 77.69 96 ASN A N 1
ATOM 719 C CA . ASN A 1 96 ? -9.884 0.885 -14.078 1.00 77.69 96 ASN A CA 1
ATOM 720 C C . ASN A 1 96 ? -9.565 -0.598 -13.785 1.00 77.69 96 ASN A C 1
ATOM 722 O O . ASN A 1 96 ? -10.154 -1.179 -12.884 1.00 77.69 96 ASN A O 1
ATOM 726 N N . SER A 1 97 ? -8.658 -1.227 -14.543 1.00 84.38 97 SER A N 1
ATOM 727 C CA . SER A 1 97 ? -8.213 -2.612 -14.320 1.00 84.38 97 SER A CA 1
ATOM 728 C C . SER A 1 97 ? -6.965 -2.732 -13.435 1.00 84.38 97 SER A C 1
ATOM 730 O O . SER A 1 97 ? -6.469 -3.837 -13.222 1.00 84.38 97 SER A O 1
ATOM 732 N N . ASP A 1 98 ? -6.388 -1.612 -12.997 1.00 90.75 98 ASP A N 1
ATOM 733 C CA . ASP A 1 98 ? -5.219 -1.604 -12.128 1.00 90.75 98 ASP A CA 1
ATOM 734 C C . ASP A 1 98 ? -5.610 -1.873 -10.678 1.00 90.75 98 ASP A C 1
ATOM 736 O O . ASP A 1 98 ? -6.672 -1.488 -10.201 1.00 90.75 98 ASP A O 1
ATOM 740 N N . ARG A 1 99 ? -4.692 -2.501 -9.947 1.00 95.12 99 ARG A N 1
ATOM 741 C CA . ARG A 1 99 ? -4.795 -2.678 -8.500 1.00 95.12 99 ARG A CA 1
ATOM 742 C C . ARG A 1 99 ? -3.490 -2.305 -7.825 1.00 95.12 99 ARG A C 1
ATOM 744 O O . ARG A 1 99 ? -2.425 -2.444 -8.430 1.00 95.12 99 ARG A O 1
ATOM 751 N N . PHE A 1 100 ? -3.563 -1.883 -6.569 1.00 96.12 100 PHE A N 1
ATOM 752 C CA . PHE A 1 100 ? -2.369 -1.752 -5.742 1.00 96.12 100 PHE A CA 1
ATOM 753 C C . PHE A 1 100 ? -1.899 -3.134 -5.308 1.00 96.12 100 PHE A C 1
ATOM 755 O O . PHE A 1 100 ? -2.683 -3.931 -4.795 1.00 96.12 100 PHE A O 1
ATOM 762 N N . ILE A 1 101 ? -0.614 -3.404 -5.508 1.00 96.31 101 ILE A N 1
ATOM 763 C CA . ILE A 1 101 ? 0.039 -4.616 -5.011 1.00 96.31 101 ILE A CA 1
ATOM 764 C C . ILE A 1 101 ? 0.984 -4.319 -3.850 1.00 96.31 101 ILE A C 1
ATOM 766 O O . ILE A 1 101 ? 1.195 -5.195 -3.018 1.00 96.31 101 ILE A O 1
ATOM 770 N N . GLY A 1 102 ? 1.469 -3.081 -3.731 1.00 94.38 102 GLY A N 1
ATOM 771 C CA . GLY A 1 102 ? 2.377 -2.653 -2.675 1.00 94.38 102 GLY A CA 1
ATOM 772 C C . GLY A 1 102 ? 1.917 -1.367 -2.008 1.00 94.38 102 GLY A C 1
ATOM 773 O O . GLY A 1 102 ? 1.568 -0.402 -2.688 1.00 94.38 102 GLY A O 1
ATOM 774 N N . LEU A 1 103 ? 1.962 -1.372 -0.678 1.00 93.44 103 LEU A N 1
ATOM 775 C CA . LEU A 1 103 ? 1.810 -0.205 0.183 1.00 93.44 103 LEU A CA 1
ATOM 776 C C . LEU A 1 103 ? 2.721 -0.414 1.396 1.00 93.44 103 LEU A C 1
ATOM 778 O O . LEU A 1 103 ? 2.445 -1.278 2.233 1.00 93.44 103 LEU A O 1
ATOM 782 N N . LYS A 1 104 ? 3.847 0.303 1.447 1.00 88.31 104 LYS A N 1
ATOM 783 C CA . LYS A 1 104 ? 4.761 0.264 2.593 1.00 88.31 104 LYS A CA 1
ATOM 784 C C . LYS A 1 104 ? 5.400 1.628 2.858 1.00 88.31 104 LYS A C 1
ATOM 786 O O . LYS A 1 104 ? 6.332 2.018 2.160 1.00 88.31 104 LYS A O 1
ATOM 791 N N . GLY A 1 105 ? 4.935 2.307 3.905 1.00 81.00 105 GLY A N 1
ATOM 792 C CA . GLY A 1 105 ? 5.342 3.661 4.255 1.00 81.00 105 GLY A CA 1
ATOM 793 C C . GLY A 1 105 ? 5.047 4.602 3.093 1.00 81.00 105 GLY A C 1
ATOM 794 O O . GLY A 1 105 ? 3.939 4.652 2.567 1.00 81.00 105 GLY A O 1
ATOM 795 N N . TRP A 1 106 ? 6.103 5.254 2.640 1.00 83.31 106 TRP A N 1
ATOM 796 C CA . TRP A 1 106 ? 6.168 6.132 1.480 1.00 83.31 106 TRP A CA 1
ATOM 797 C C . TRP A 1 106 ? 6.059 5.433 0.111 1.00 83.31 106 TRP A C 1
ATOM 799 O O . TRP A 1 106 ? 5.904 6.103 -0.908 1.00 83.31 106 TRP A O 1
ATOM 809 N N . LEU A 1 107 ? 6.160 4.099 0.047 1.00 92.31 107 LEU A N 1
ATOM 810 C CA . LEU A 1 107 ? 6.198 3.355 -1.214 1.00 92.31 107 LEU A CA 1
ATOM 811 C C . LEU A 1 107 ? 4.814 2.824 -1.608 1.00 92.31 107 LEU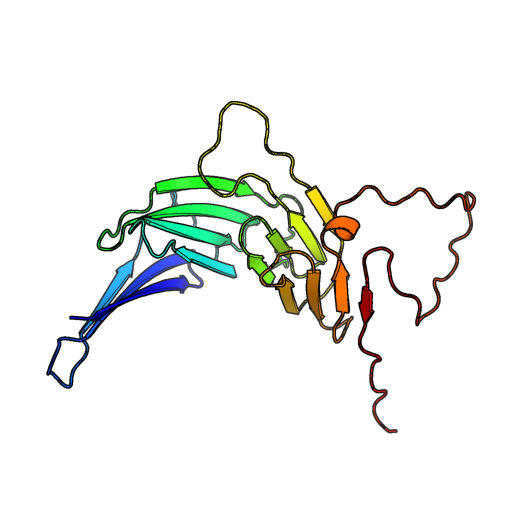 A C 1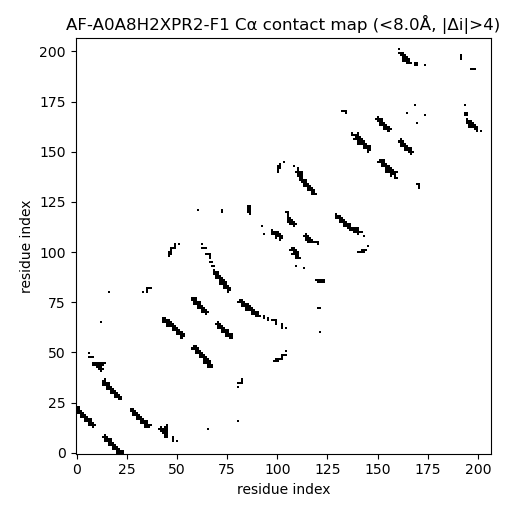
ATOM 813 O O . LEU A 1 107 ? 4.208 2.032 -0.880 1.00 92.31 107 LEU A O 1
ATOM 817 N N . THR A 1 108 ? 4.366 3.166 -2.815 1.00 94.75 108 THR A N 1
ATOM 818 C CA . THR A 1 108 ? 3.177 2.581 -3.452 1.00 94.75 108 THR A CA 1
ATOM 819 C C . THR A 1 108 ? 3.547 1.909 -4.766 1.00 94.75 108 THR A C 1
ATOM 821 O O . THR A 1 108 ? 4.422 2.374 -5.500 1.00 94.75 108 THR A O 1
ATOM 824 N N . CYS A 1 109 ? 2.887 0.790 -5.064 1.00 96.50 109 CYS A N 1
ATOM 825 C CA . CYS A 1 109 ? 3.102 0.059 -6.305 1.00 96.50 109 CYS A CA 1
ATOM 826 C C . CYS A 1 109 ? 1.801 -0.525 -6.849 1.00 96.50 109 CYS A C 1
ATOM 828 O O . CYS A 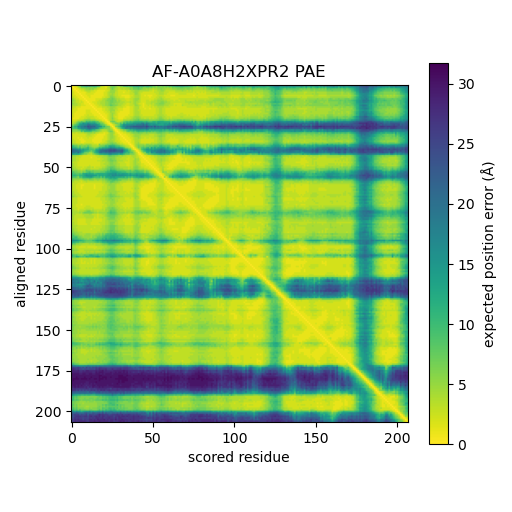1 109 ? 1.026 -1.148 -6.115 1.00 96.50 109 CYS A O 1
ATOM 830 N N . THR A 1 110 ? 1.594 -0.371 -8.153 1.00 96.75 110 THR A N 1
ATOM 831 C CA . THR A 1 110 ? 0.469 -0.977 -8.874 1.00 96.75 110 THR A CA 1
ATOM 832 C C . THR A 1 110 ? 0.885 -2.258 -9.592 1.00 96.75 110 THR A C 1
ATOM 834 O O . THR A 1 110 ? 2.046 -2.444 -9.945 1.00 96.75 110 THR A O 1
ATOM 837 N N . HIS A 1 111 ? -0.091 -3.118 -9.873 1.00 95.62 111 HIS A N 1
ATOM 838 C CA . HIS A 1 111 ? 0.058 -4.339 -10.674 1.00 95.62 111 HIS A CA 1
ATOM 839 C C . HIS A 1 111 ? 0.754 -4.091 -12.029 1.00 95.62 111 HIS A C 1
ATOM 841 O O . HIS A 1 111 ? 1.493 -4.940 -12.519 1.00 95.62 111 HIS A O 1
ATOM 847 N N . ASN A 1 112 ? 0.560 -2.911 -12.623 1.00 94.75 112 ASN A N 1
ATOM 848 C CA . ASN A 1 112 ? 1.181 -2.513 -13.888 1.00 94.75 112 ASN A CA 1
ATOM 849 C C . ASN A 1 112 ? 2.553 -1.842 -13.706 1.00 94.75 112 ASN A C 1
ATOM 851 O O . ASN A 1 112 ? 2.975 -1.047 -14.543 1.00 94.75 112 ASN A O 1
ATOM 855 N N . GLY A 1 113 ? 3.236 -2.126 -12.597 1.00 94.12 113 GLY A N 1
ATOM 856 C CA . GLY A 1 113 ? 4.622 -1.726 -12.372 1.00 94.12 113 GLY A CA 1
ATOM 857 C C . GLY A 1 113 ? 4.823 -0.242 -12.078 1.00 94.12 113 GLY A C 1
ATOM 858 O O . GLY A 1 113 ? 5.959 0.217 -12.002 1.00 94.12 113 GLY A O 1
ATOM 859 N N . ARG A 1 114 ? 3.756 0.543 -11.885 1.00 94.88 114 ARG A N 1
ATOM 860 C CA . ARG A 1 114 ? 3.911 1.954 -11.501 1.00 94.88 114 ARG A CA 1
ATOM 861 C C . ARG A 1 114 ? 4.333 2.021 -10.049 1.00 94.88 114 ARG A C 1
ATOM 863 O O . ARG A 1 114 ? 3.553 1.621 -9.185 1.00 94.88 114 ARG A O 1
ATOM 870 N N . LEU A 1 115 ? 5.547 2.503 -9.819 1.00 95.19 115 LEU A N 1
ATOM 871 C CA . LEU A 1 115 ? 6.142 2.665 -8.504 1.00 95.19 115 LEU A CA 1
ATOM 872 C C . LEU A 1 115 ? 6.214 4.158 -8.177 1.00 95.19 115 LEU A C 1
ATOM 874 O O . LEU A 1 115 ? 6.543 4.981 -9.040 1.00 95.19 115 LEU A O 1
ATOM 878 N N . ARG A 1 116 ? 5.885 4.509 -6.938 1.00 93.38 116 ARG A N 1
ATOM 879 C CA . ARG A 1 116 ? 6.036 5.860 -6.402 1.00 93.38 116 ARG A CA 1
ATOM 880 C C . ARG A 1 116 ? 6.601 5.768 -4.995 1.00 93.38 116 ARG A C 1
ATOM 882 O O . ARG A 1 116 ? 6.089 4.993 -4.188 1.00 93.38 116 ARG A O 1
ATOM 889 N N . LEU A 1 117 ? 7.620 6.569 -4.724 1.00 90.62 117 LEU A N 1
ATOM 890 C CA . LEU A 1 117 ? 8.091 6.888 -3.387 1.00 90.62 117 LEU A CA 1
ATOM 891 C C . LEU A 1 117 ? 7.661 8.327 -3.108 1.00 90.62 117 LEU A C 1
ATOM 893 O O . LEU A 1 117 ? 8.132 9.250 -3.763 1.00 90.62 117 LEU A O 1
ATOM 897 N N . SER A 1 118 ? 6.696 8.500 -2.217 1.00 85.44 118 SER A N 1
ATOM 898 C CA . SER A 1 118 ? 6.239 9.823 -1.796 1.00 85.44 118 SER A CA 1
ATOM 899 C C . SER A 1 118 ? 7.007 10.268 -0.564 1.00 85.44 118 SER A C 1
ATOM 901 O O . SER A 1 118 ? 7.394 9.409 0.197 1.00 85.44 118 SER A O 1
ATOM 903 N N . ASN A 1 119 ? 7.183 11.559 -0.299 1.00 73.12 119 ASN A N 1
ATOM 904 C CA . ASN A 1 119 ? 7.744 12.025 0.980 1.00 73.12 119 ASN A CA 1
ATOM 905 C C . ASN A 1 119 ? 6.653 12.460 1.985 1.00 73.12 119 ASN A C 1
ATOM 907 O O . ASN A 1 119 ? 6.969 12.980 3.047 1.00 73.12 119 ASN A O 1
ATOM 911 N N . THR A 1 120 ? 5.369 12.214 1.688 1.00 66.12 120 THR A N 1
ATOM 912 C CA . THR A 1 120 ? 4.197 12.710 2.450 1.00 66.12 120 THR A CA 1
ATOM 913 C C . THR A 1 120 ? 3.673 11.787 3.555 1.00 66.12 120 THR A C 1
ATOM 915 O O . THR A 1 120 ? 2.520 11.908 3.976 1.00 66.12 120 THR A O 1
ATOM 918 N N . PHE A 1 121 ? 4.459 10.820 4.027 1.00 65.69 121 PHE A N 1
ATOM 919 C CA . PHE A 1 121 ? 4.008 9.956 5.121 1.00 65.69 121 PHE A CA 1
ATOM 920 C C . PHE A 1 121 ? 4.175 10.688 6.458 1.00 65.69 121 PHE A C 1
ATOM 922 O O . PHE A 1 121 ? 5.296 10.843 6.938 1.00 65.69 121 PHE A O 1
ATOM 929 N N . GLY A 1 122 ? 3.063 11.116 7.054 1.00 62.59 122 GLY A N 1
ATOM 930 C CA . GLY A 1 122 ? 3.050 11.864 8.314 1.00 62.59 122 GLY A CA 1
ATOM 931 C C . GLY A 1 122 ? 2.521 13.289 8.156 1.00 62.59 122 GLY A C 1
ATOM 932 O O . GLY A 1 122 ? 1.907 13.619 7.144 1.00 62.59 122 GLY A O 1
ATOM 933 N N . GLU A 1 123 ? 2.731 14.117 9.181 1.00 56.00 123 GLU A N 1
ATOM 934 C CA . GLU A 1 123 ? 2.358 15.534 9.148 1.00 56.00 123 GLU A CA 1
ATOM 935 C C . GLU A 1 123 ? 3.211 16.301 8.131 1.00 56.00 123 GLU A C 1
ATOM 937 O O . GLU A 1 123 ? 4.433 16.144 8.064 1.00 56.00 123 GLU A O 1
ATOM 942 N N . HIS A 1 124 ? 2.557 17.147 7.339 1.00 56.56 124 HIS A N 1
ATOM 943 C CA . HIS A 1 124 ? 3.237 18.085 6.458 1.00 56.56 124 HIS A CA 1
ATOM 944 C C . HIS A 1 124 ? 3.992 19.129 7.289 1.00 56.56 124 HIS A C 1
ATOM 946 O O . HIS A 1 124 ? 3.382 19.906 8.017 1.00 56.56 124 HIS A O 1
ATOM 952 N N . SER A 1 125 ? 5.317 19.193 7.146 1.00 54.12 125 SER A N 1
ATOM 953 C CA . SER A 1 125 ? 6.059 20.409 7.479 1.00 54.12 125 SER A CA 1
ATOM 954 C C . SER A 1 125 ? 5.886 21.410 6.336 1.00 54.12 125 SER A C 1
ATOM 956 O O . SER A 1 125 ? 6.184 21.067 5.192 1.00 54.12 125 SER A O 1
ATOM 958 N N . ASP A 1 126 ? 5.473 22.643 6.636 1.00 55.50 126 ASP A N 1
ATOM 959 C CA . ASP A 1 126 ? 5.261 23.741 5.667 1.00 55.50 126 ASP A CA 1
ATOM 960 C C . ASP A 1 126 ? 6.510 24.135 4.846 1.00 55.50 126 ASP A C 1
ATOM 962 O O . ASP A 1 126 ? 6.451 25.035 4.009 1.00 55.50 126 ASP A O 1
ATOM 966 N N . SER A 1 127 ? 7.665 23.511 5.089 1.00 52.66 127 SER A N 1
ATOM 967 C CA . SER A 1 127 ? 8.954 24.009 4.621 1.00 52.66 127 SER A CA 1
ATOM 968 C C . SER A 1 127 ? 9.385 23.572 3.221 1.00 52.66 127 SER A C 1
ATOM 970 O O . SER A 1 127 ? 10.344 24.159 2.749 1.00 52.66 127 SER A O 1
ATOM 972 N N . ASP A 1 128 ? 8.723 22.624 2.543 1.00 50.31 128 ASP A N 1
ATOM 973 C CA . ASP A 1 128 ? 8.962 22.332 1.114 1.00 50.31 128 ASP A CA 1
ATOM 974 C C . ASP A 1 128 ? 7.850 21.445 0.514 1.00 50.31 128 ASP A C 1
ATOM 976 O O . ASP A 1 128 ? 7.275 20.610 1.222 1.00 50.31 128 ASP A O 1
ATOM 980 N N . PRO A 1 129 ? 7.535 21.567 -0.794 1.00 54.19 129 PRO A N 1
ATOM 981 C CA . PRO A 1 129 ? 6.608 20.653 -1.446 1.00 54.19 129 PRO A CA 1
ATOM 982 C C . PRO A 1 129 ? 7.177 19.224 -1.418 1.00 54.19 129 PRO A C 1
ATOM 984 O O . PRO A 1 129 ? 8.362 19.020 -1.698 1.00 54.19 129 PRO A O 1
ATOM 987 N N . PRO A 1 130 ? 6.358 18.205 -1.119 1.00 61.81 130 PRO A N 1
ATOM 988 C CA . PRO A 1 130 ? 6.824 16.828 -1.117 1.00 61.81 130 PRO A CA 1
ATOM 989 C C . PRO A 1 130 ? 7.311 16.420 -2.509 1.00 61.81 130 PRO A C 1
ATOM 991 O O . PRO A 1 130 ? 6.558 16.443 -3.482 1.00 61.81 130 PRO A O 1
ATOM 994 N N . VAL A 1 131 ? 8.578 16.018 -2.603 1.00 75.12 131 VAL A N 1
ATOM 995 C CA . VAL A 1 131 ? 9.143 15.482 -3.843 1.00 75.12 131 VAL A CA 1
ATOM 996 C C . VAL A 1 131 ? 8.694 14.031 -3.987 1.00 75.12 131 VAL A C 1
ATOM 998 O O . VAL A 1 131 ? 9.191 13.141 -3.300 1.00 75.12 131 VAL A O 1
ATOM 1001 N N . ASP A 1 132 ? 7.728 13.793 -4.870 1.00 86.50 132 ASP A N 1
ATOM 1002 C CA . ASP A 1 132 ? 7.371 12.443 -5.292 1.00 86.50 132 ASP A CA 1
ATOM 1003 C C . ASP A 1 132 ? 8.384 11.923 -6.313 1.00 86.50 132 ASP A C 1
ATOM 1005 O O . ASP A 1 132 ? 8.583 12.517 -7.375 1.00 86.50 132 ASP A O 1
ATOM 1009 N N . LEU A 1 133 ? 8.979 10.770 -6.020 1.00 90.88 133 LEU A N 1
ATOM 1010 C CA . LEU A 1 133 ? 9.853 10.061 -6.944 1.00 90.88 133 LEU A CA 1
ATOM 1011 C C . LEU A 1 133 ? 9.082 8.931 -7.618 1.00 90.88 133 LEU A C 1
ATOM 1013 O O . LEU A 1 133 ? 8.350 8.165 -6.985 1.00 90.88 133 LEU A O 1
ATOM 1017 N N . PHE A 1 134 ? 9.265 8.804 -8.927 1.00 92.44 134 PHE A N 1
ATOM 1018 C CA . PHE A 1 134 ? 8.534 7.850 -9.748 1.00 92.44 134 PHE A CA 1
ATOM 1019 C C . PHE A 1 134 ? 9.491 6.906 -10.460 1.00 92.44 134 PHE A C 1
ATOM 1021 O O . PHE A 1 134 ? 10.491 7.327 -11.030 1.00 92.44 134 PHE A O 1
ATOM 1028 N N . ALA A 1 135 ? 9.130 5.628 -10.494 1.00 93.69 135 ALA A N 1
ATOM 1029 C CA . ALA A 1 135 ? 9.849 4.617 -11.253 1.00 93.69 135 ALA A CA 1
ATOM 1030 C C . ALA A 1 135 ? 8.868 3.655 -11.933 1.00 93.69 135 ALA A C 1
ATOM 1032 O O . ALA A 1 135 ? 7.654 3.685 -11.700 1.00 93.69 135 ALA A O 1
ATOM 1033 N N . SER A 1 136 ? 9.392 2.817 -12.824 1.00 93.19 136 SER A N 1
ATOM 1034 C CA . SER A 1 136 ? 8.617 1.796 -13.529 1.00 93.19 136 SER A CA 1
ATOM 1035 C C . SER A 1 136 ? 9.284 0.437 -13.383 1.00 93.19 136 SER A C 1
ATOM 1037 O O . SER A 1 136 ? 10.456 0.270 -13.719 1.00 93.19 136 SER A O 1
ATOM 1039 N N . LEU A 1 137 ? 8.510 -0.519 -12.891 1.00 93.50 137 LEU A N 1
ATOM 1040 C CA . LEU A 1 137 ? 8.819 -1.939 -12.846 1.00 93.50 137 LEU A CA 1
ATOM 1041 C C . LEU A 1 137 ? 8.130 -2.649 -14.030 1.00 93.50 137 LEU A C 1
ATOM 1043 O O . LEU A 1 137 ? 7.273 -2.051 -14.690 1.00 93.50 137 LEU A O 1
ATOM 1047 N N . PRO A 1 138 ? 8.476 -3.915 -14.315 1.00 92.19 138 PRO A N 1
ATOM 1048 C CA . PRO A 1 138 ? 7.698 -4.782 -15.197 1.00 92.19 138 PRO A CA 1
ATOM 1049 C C . PRO A 1 138 ? 6.209 -4.808 -14.845 1.00 92.19 138 PRO A C 1
ATOM 1051 O O . PRO A 1 138 ? 5.816 -4.528 -13.714 1.00 92.19 138 PRO A O 1
ATOM 1054 N N . MET A 1 139 ? 5.379 -5.136 -15.831 1.00 92.50 139 MET A N 1
ATOM 1055 C CA . MET A 1 139 ? 3.930 -5.223 -15.657 1.00 92.50 139 MET A CA 1
ATOM 1056 C C . MET A 1 139 ? 3.528 -6.594 -15.094 1.00 92.50 139 MET A C 1
ATOM 1058 O O . MET A 1 139 ? 4.358 -7.491 -14.955 1.00 92.50 139 MET A O 1
ATOM 1062 N N . ARG A 1 140 ? 2.235 -6.760 -14.782 1.00 93.50 140 ARG A N 1
ATOM 1063 C CA . ARG A 1 140 ? 1.652 -8.018 -14.280 1.00 93.50 140 ARG A CA 1
ATOM 1064 C C . ARG A 1 140 ? 2.297 -8.521 -12.993 1.00 93.50 140 ARG A C 1
ATOM 1066 O O . ARG A 1 140 ? 2.493 -9.718 -12.793 1.00 93.50 140 ARG A O 1
ATOM 1073 N N . LEU A 1 141 ? 2.625 -7.584 -12.113 1.00 95.56 141 LEU A N 1
ATOM 1074 C CA . LEU A 1 141 ? 3.150 -7.889 -10.794 1.00 95.56 141 LEU A CA 1
ATOM 1075 C C . LEU A 1 141 ? 2.032 -8.412 -9.894 1.00 95.56 141 LEU A C 1
ATOM 1077 O O . LEU A 1 141 ? 0.916 -7.881 -9.881 1.00 95.56 141 LEU A O 1
ATOM 1081 N N . ASN A 1 142 ? 2.360 -9.432 -9.112 1.00 96.06 142 ASN A N 1
ATOM 1082 C CA . ASN A 1 142 ? 1.468 -10.016 -8.121 1.00 96.06 142 ASN A CA 1
ATOM 1083 C C . ASN A 1 142 ? 1.763 -9.470 -6.723 1.00 96.06 142 ASN A C 1
ATOM 1085 O O . ASN A 1 142 ? 0.820 -9.192 -5.979 1.00 96.06 142 ASN A O 1
ATOM 1089 N N . ASP A 1 143 ? 3.039 -9.248 -6.395 1.00 95.88 143 ASP A N 1
ATOM 1090 C CA . ASP A 1 143 ? 3.438 -8.680 -5.109 1.00 95.88 143 ASP A CA 1
ATOM 1091 C C . ASP A 1 143 ? 4.785 -7.942 -5.169 1.00 95.88 143 ASP A C 1
ATOM 1093 O O . ASP A 1 143 ? 5.590 -8.131 -6.087 1.00 95.88 143 ASP A O 1
ATOM 1097 N N . ILE A 1 144 ? 5.016 -7.090 -4.170 1.00 96.75 144 ILE A N 1
ATOM 1098 C CA . ILE A 1 144 ? 6.257 -6.345 -3.955 1.00 96.75 144 ILE A CA 1
ATOM 1099 C C . ILE A 1 144 ? 6.521 -6.175 -2.460 1.00 96.75 144 ILE A C 1
ATOM 1101 O O . ILE A 1 144 ? 5.637 -5.846 -1.667 1.00 96.75 144 ILE A O 1
ATOM 1105 N N . ARG A 1 145 ? 7.781 -6.337 -2.063 1.00 95.75 145 ARG A N 1
ATOM 1106 C CA . ARG A 1 145 ? 8.215 -6.232 -0.677 1.00 95.75 145 ARG A CA 1
ATOM 1107 C C . ARG A 1 145 ? 9.516 -5.436 -0.571 1.00 95.75 145 ARG A C 1
ATOM 1109 O O . ARG A 1 145 ? 10.555 -5.932 -0.999 1.00 95.75 145 ARG A O 1
ATOM 1116 N N . PRO A 1 146 ? 9.509 -4.240 0.043 1.00 93.88 146 PRO A N 1
ATOM 1117 C CA . PRO A 1 146 ? 10.748 -3.578 0.418 1.00 93.88 146 PRO A CA 1
ATOM 1118 C C . PRO A 1 146 ? 11.375 -4.264 1.631 1.00 93.88 146 PRO A C 1
ATOM 1120 O O . PRO A 1 146 ? 10.658 -4.716 2.540 1.00 93.88 146 PRO A O 1
ATOM 1123 N N . SER A 1 147 ? 12.704 -4.281 1.676 1.00 94.12 147 SER A N 1
ATOM 1124 C CA . SER A 1 147 ? 13.486 -4.746 2.818 1.00 94.12 147 SER A CA 1
ATOM 1125 C C . SER A 1 147 ? 13.165 -3.929 4.085 1.00 94.12 147 SER A C 1
ATOM 1127 O O . SER A 1 147 ? 12.549 -2.858 4.010 1.00 94.12 147 SER A O 1
ATOM 1129 N N . PRO A 1 148 ? 13.503 -4.422 5.291 1.00 89.19 148 PRO A N 1
ATOM 1130 C CA . PRO A 1 148 ? 13.317 -3.655 6.525 1.00 89.19 148 PRO A CA 1
ATOM 1131 C C . PRO A 1 148 ? 14.061 -2.314 6.520 1.00 89.19 148 PRO A C 1
ATOM 1133 O O . PRO A 1 148 ? 13.509 -1.321 6.975 1.00 89.19 148 PRO A O 1
ATOM 1136 N N . SER A 1 149 ? 15.265 -2.282 5.945 1.00 89.25 149 SER A N 1
ATOM 1137 C CA . SER A 1 149 ? 16.108 -1.087 5.811 1.00 89.25 149 SER A CA 1
ATOM 1138 C C . SER A 1 149 ? 15.708 -0.166 4.657 1.00 89.25 149 SER A C 1
ATOM 1140 O O . SER A 1 149 ? 16.360 0.852 4.464 1.00 89.25 149 SER A O 1
ATOM 1142 N N . PHE A 1 150 ? 14.707 -0.539 3.848 1.00 89.62 150 PHE A N 1
ATOM 1143 C CA . PHE A 1 150 ? 14.328 0.166 2.616 1.00 89.62 150 PHE A CA 1
ATOM 1144 C C . PHE A 1 150 ? 15.471 0.379 1.604 1.00 89.62 150 PHE A C 1
ATOM 1146 O O . PHE A 1 150 ? 15.327 1.164 0.676 1.00 89.62 150 PHE A O 1
ATOM 1153 N N . SER A 1 151 ? 16.582 -0.353 1.719 1.00 93.44 151 SER A N 1
ATOM 1154 C CA . SER A 1 151 ? 17.690 -0.282 0.755 1.00 93.44 151 SER A CA 1
ATOM 1155 C C . SER A 1 151 ? 17.424 -1.087 -0.518 1.00 93.44 151 SER A C 1
ATOM 1157 O O . SER A 1 151 ? 17.990 -0.813 -1.572 1.00 93.44 151 SER A O 1
ATOM 1159 N N . SER A 1 152 ? 16.545 -2.085 -0.440 1.00 96.12 152 SER A N 1
ATOM 1160 C CA . SER A 1 152 ? 16.180 -2.929 -1.572 1.00 96.12 152 SER A CA 1
ATOM 1161 C C . SER A 1 152 ? 14.692 -3.245 -1.573 1.00 96.12 152 SER A C 1
ATOM 1163 O O . SER A 1 152 ? 14.006 -3.162 -0.551 1.00 96.12 152 SER A O 1
ATOM 1165 N N . LEU A 1 153 ? 14.179 -3.621 -2.738 1.00 96.44 153 LEU A N 1
ATOM 1166 C CA . LEU A 1 153 ? 12.836 -4.156 -2.905 1.00 96.44 153 LEU A CA 1
ATOM 1167 C C . LEU A 1 153 ? 12.882 -5.430 -3.735 1.00 96.44 153 LEU A C 1
ATOM 1169 O O . LEU A 1 153 ? 13.706 -5.563 -4.631 1.00 96.44 153 LEU A O 1
ATOM 1173 N N . ALA A 1 154 ? 12.000 -6.370 -3.425 1.00 97.38 154 ALA A N 1
ATOM 1174 C CA . ALA A 1 154 ? 11.785 -7.567 -4.218 1.00 97.38 154 ALA A CA 1
ATOM 1175 C C . ALA A 1 154 ? 10.377 -7.535 -4.809 1.00 97.38 154 ALA A C 1
ATOM 1177 O O . ALA A 1 154 ? 9.444 -7.130 -4.120 1.00 97.38 154 ALA A O 1
ATOM 1178 N N . TYR A 1 155 ? 10.203 -7.967 -6.053 1.00 96.94 155 TYR A N 1
ATOM 1179 C CA . TYR A 1 155 ? 8.884 -8.141 -6.662 1.00 96.94 155 TYR A CA 1
ATOM 1180 C C . TYR A 1 155 ? 8.828 -9.409 -7.505 1.00 96.94 155 TYR A C 1
ATOM 1182 O O . TYR A 1 155 ? 9.855 -9.911 -7.966 1.00 96.94 155 TYR A O 1
ATOM 1190 N N . GLY A 1 156 ? 7.610 -9.894 -7.728 1.00 96.19 156 GLY A N 1
ATOM 1191 C CA . GLY A 1 156 ? 7.326 -11.035 -8.590 1.00 96.19 156 GLY A CA 1
ATOM 1192 C C . GLY A 1 156 ? 5.950 -10.911 -9.240 1.00 96.19 156 GLY A C 1
ATOM 1193 O O . GLY A 1 156 ? 5.081 -10.171 -8.767 1.00 96.19 156 GLY A O 1
ATOM 1194 N N . GLY A 1 157 ? 5.756 -11.615 -10.345 1.00 94.88 157 GLY A N 1
ATOM 1195 C CA . GLY A 1 157 ? 4.573 -11.524 -11.188 1.00 94.88 157 GLY A CA 1
ATOM 1196 C C . GLY A 1 157 ? 4.573 -12.557 -12.307 1.00 94.88 157 GLY A C 1
ATOM 1197 O O . GLY A 1 157 ? 5.421 -13.442 -12.352 1.00 94.88 157 GLY A O 1
ATOM 1198 N N . ASP A 1 158 ? 3.636 -12.412 -13.235 1.00 91.50 158 ASP A N 1
ATOM 1199 C CA . ASP A 1 158 ? 3.455 -13.376 -14.328 1.00 91.50 158 ASP A CA 1
ATOM 1200 C C . ASP A 1 158 ? 4.607 -13.324 -15.347 1.00 91.50 158 ASP A C 1
ATOM 1202 O O . ASP A 1 158 ? 4.927 -14.318 -15.994 1.00 91.50 158 ASP A O 1
ATOM 1206 N N . GLU A 1 159 ? 5.232 -12.154 -15.507 1.00 87.62 159 GLU A N 1
ATOM 1207 C CA . GLU A 1 159 ? 6.344 -11.939 -16.446 1.00 87.62 159 GLU A CA 1
ATOM 1208 C C . GLU A 1 159 ? 7.726 -12.092 -15.794 1.00 87.62 159 GLU A C 1
ATOM 1210 O O . GLU A 1 159 ? 8.736 -12.196 -16.493 1.00 87.62 159 GLU A O 1
ATOM 1215 N N . VAL A 1 160 ? 7.788 -12.074 -14.460 1.00 87.06 160 VAL A N 1
ATOM 1216 C CA . VAL A 1 160 ? 9.034 -12.091 -13.687 1.00 87.06 160 VAL A CA 1
ATOM 1217 C C . VAL A 1 160 ? 8.827 -12.915 -12.424 1.00 87.06 160 VAL A C 1
ATOM 1219 O O . VAL A 1 160 ? 8.159 -12.447 -11.508 1.00 87.06 160 VAL A O 1
ATOM 1222 N N . ASP A 1 161 ? 9.449 -14.093 -12.343 1.00 91.44 161 ASP A N 1
ATOM 1223 C CA . ASP A 1 161 ? 9.325 -14.988 -11.183 1.00 91.44 161 ASP A CA 1
ATOM 1224 C C . ASP A 1 161 ? 9.694 -14.271 -9.871 1.00 91.44 161 ASP A C 1
ATOM 1226 O O . ASP A 1 161 ? 8.895 -14.190 -8.940 1.00 91.44 161 ASP A O 1
ATOM 1230 N N . LEU A 1 162 ? 10.911 -13.720 -9.810 1.00 95.00 162 LEU A N 1
ATOM 1231 C CA . LEU A 1 162 ? 11.395 -12.911 -8.695 1.00 95.00 162 LEU A CA 1
ATOM 1232 C C . LEU A 1 162 ? 12.560 -12.032 -9.151 1.00 95.00 162 LEU A C 1
ATOM 1234 O O . LEU A 1 162 ? 13.506 -12.502 -9.789 1.00 95.00 162 LEU A O 1
ATOM 1238 N N . SER A 1 163 ? 12.516 -10.761 -8.779 1.00 96.12 163 SER A N 1
ATOM 1239 C CA . SER A 1 163 ? 13.579 -9.792 -9.024 1.00 96.12 163 SER A CA 1
ATOM 1240 C C . SER A 1 163 ? 13.827 -8.956 -7.773 1.00 96.12 163 SER A C 1
ATOM 1242 O O . SER A 1 163 ? 12.888 -8.654 -7.038 1.00 96.12 163 SER A O 1
ATOM 1244 N N . VAL A 1 164 ? 15.089 -8.603 -7.525 1.00 97.44 164 VAL A N 1
ATOM 1245 C CA . VAL A 1 164 ? 15.521 -7.744 -6.416 1.00 97.44 164 VAL A CA 1
ATOM 1246 C C . VAL A 1 164 ? 16.181 -6.502 -6.989 1.00 97.44 164 VAL A C 1
ATOM 1248 O O . VAL A 1 164 ? 17.069 -6.591 -7.840 1.00 97.44 164 VAL A O 1
ATOM 1251 N N . TRP A 1 165 ? 15.722 -5.343 -6.537 1.00 97.38 165 TRP A N 1
ATOM 1252 C CA . TRP A 1 165 ? 16.155 -4.027 -6.984 1.00 97.38 165 TRP A CA 1
ATOM 1253 C C . TRP A 1 165 ? 16.704 -3.216 -5.818 1.00 97.38 165 TRP A C 1
ATOM 1255 O O . TRP A 1 165 ? 16.256 -3.358 -4.681 1.00 97.38 165 TRP A O 1
ATOM 1265 N N . ASP A 1 166 ? 17.665 -2.358 -6.124 1.00 96.62 166 ASP A N 1
ATOM 1266 C CA . ASP A 1 166 ? 18.212 -1.343 -5.234 1.00 96.62 166 ASP A CA 1
ATOM 1267 C C . ASP A 1 166 ? 17.319 -0.094 -5.264 1.00 96.62 166 ASP A C 1
ATOM 1269 O O . ASP A 1 166 ? 16.995 0.420 -6.339 1.00 96.62 166 ASP A O 1
ATOM 1273 N N . VAL A 1 167 ? 16.867 0.369 -4.096 1.00 94.12 167 VAL A N 1
ATOM 1274 C CA . VAL A 1 167 ? 15.880 1.460 -3.996 1.00 94.12 167 VAL A CA 1
ATOM 1275 C C . VAL A 1 167 ? 16.481 2.796 -4.422 1.00 94.12 167 VAL A C 1
ATOM 1277 O O . VAL A 1 167 ? 15.837 3.529 -5.170 1.00 94.12 167 VAL A O 1
ATOM 1280 N N . GLU A 1 168 ? 17.716 3.089 -4.019 1.00 92.88 168 GLU A N 1
ATOM 1281 C CA . GLU A 1 168 ? 18.400 4.334 -4.374 1.00 92.88 168 GLU A CA 1
ATOM 1282 C C . GLU A 1 168 ? 18.551 4.437 -5.896 1.00 92.88 168 GLU A C 1
ATOM 1284 O O . GLU A 1 168 ? 18.104 5.409 -6.508 1.00 92.88 168 GLU A O 1
ATOM 1289 N N . ARG A 1 169 ? 19.049 3.378 -6.546 1.00 94.25 169 ARG A N 1
ATOM 1290 C CA . ARG A 1 169 ? 19.168 3.313 -8.014 1.00 94.25 169 ARG A CA 1
ATOM 1291 C C . ARG A 1 169 ? 17.823 3.329 -8.734 1.00 94.25 169 ARG A C 1
ATOM 1293 O O . ARG A 1 169 ? 17.774 3.728 -9.894 1.00 94.25 169 ARG A O 1
ATOM 1300 N N . THR A 1 170 ? 16.750 2.861 -8.096 1.00 94.31 170 THR A N 1
ATOM 1301 C CA . THR A 1 170 ? 15.406 2.827 -8.698 1.00 94.31 170 THR A CA 1
ATOM 1302 C C . THR A 1 170 ? 14.854 4.232 -8.923 1.00 94.31 170 THR A C 1
ATOM 1304 O O . THR A 1 170 ? 14.184 4.458 -9.930 1.00 94.31 170 THR A O 1
ATOM 1307 N N . PHE A 1 171 ? 15.145 5.155 -8.005 1.00 92.25 171 PHE A N 1
ATOM 1308 C CA . PHE A 1 171 ? 14.631 6.527 -8.028 1.00 92.25 171 PHE A CA 1
ATOM 1309 C C . PHE A 1 171 ? 15.681 7.591 -8.362 1.00 92.25 171 PHE A C 1
ATOM 1311 O O . PHE A 1 171 ? 15.330 8.757 -8.505 1.00 92.25 171 PHE A O 1
ATOM 1318 N N . SER A 1 172 ? 16.947 7.205 -8.501 1.00 89.75 172 SER A N 1
ATOM 1319 C CA . SER A 1 172 ? 17.987 8.092 -9.018 1.00 89.75 172 SER A CA 1
ATOM 1320 C C . SER A 1 172 ? 17.789 8.373 -10.502 1.00 89.75 172 SER A C 1
ATOM 1322 O O . SER A 1 172 ? 17.340 7.507 -11.264 1.00 89.75 172 SER A O 1
ATOM 1324 N N . ASP A 1 173 ? 18.231 9.550 -10.936 1.00 78.44 173 ASP A N 1
ATOM 1325 C CA . ASP A 1 173 ? 18.453 9.792 -12.353 1.00 78.44 173 ASP A CA 1
ATOM 1326 C C . ASP A 1 173 ? 19.425 8.733 -12.874 1.00 78.44 173 ASP A C 1
ATOM 1328 O O . ASP A 1 173 ? 20.494 8.493 -12.302 1.00 78.44 173 ASP A O 1
ATOM 1332 N N . LYS A 1 174 ? 19.030 8.033 -13.944 1.00 71.31 174 LYS A N 1
ATOM 1333 C CA . LYS A 1 174 ? 19.917 7.054 -14.576 1.00 71.31 174 LYS A CA 1
ATOM 1334 C C . LYS A 1 174 ? 21.237 7.764 -14.883 1.00 71.31 174 LYS A C 1
ATOM 1336 O O . LYS A 1 174 ? 21.185 8.835 -15.491 1.00 71.31 174 LYS A O 1
ATOM 1341 N N . PRO A 1 175 ? 22.407 7.178 -14.580 1.00 53.84 175 PRO A N 1
ATOM 1342 C CA . PRO A 1 175 ? 23.628 7.656 -15.189 1.00 53.84 175 PRO A CA 1
ATOM 1343 C C . PRO A 1 175 ? 23.384 7.588 -16.692 1.00 53.84 175 PRO A C 1
ATOM 1345 O O . PRO A 1 175 ? 23.029 6.529 -17.220 1.00 53.84 175 PRO A O 1
ATOM 1348 N N . HIS A 1 176 ? 23.477 8.739 -17.359 1.00 41.94 176 HIS A N 1
ATOM 1349 C CA . HIS A 1 176 ? 23.530 8.795 -18.807 1.00 41.94 176 HIS A CA 1
ATOM 1350 C C . HIS A 1 176 ? 24.687 7.890 -19.222 1.00 41.94 176 HIS A C 1
ATOM 1352 O O . HIS A 1 176 ? 25.847 8.287 -19.182 1.00 41.94 176 HIS A O 1
ATOM 1358 N N . SER A 1 177 ? 24.382 6.647 -19.588 1.00 43.44 177 SER A N 1
ATOM 1359 C CA . SER A 1 177 ? 25.304 5.861 -20.378 1.00 43.44 177 SER A CA 1
ATOM 1360 C C . SER A 1 177 ? 25.468 6.652 -21.667 1.00 43.44 177 SER A C 1
ATOM 1362 O O . SER A 1 177 ? 24.523 6.771 -22.450 1.00 43.44 177 SER A O 1
ATOM 1364 N N . THR A 1 178 ? 26.637 7.254 -21.843 1.00 39.41 178 THR A N 1
ATOM 1365 C CA . THR A 1 178 ? 27.189 7.598 -23.147 1.00 39.41 178 THR A CA 1
ATOM 1366 C C . THR A 1 178 ? 27.149 6.342 -24.007 1.00 39.41 178 THR A C 1
ATOM 1368 O O . THR A 1 178 ? 28.075 5.548 -23.970 1.00 39.41 178 THR A O 1
ATOM 1371 N N . ASP A 1 179 ? 26.031 6.121 -24.687 1.00 39.31 179 ASP A N 1
ATOM 1372 C CA . ASP A 1 179 ? 25.879 5.156 -25.767 1.00 39.31 179 ASP A CA 1
ATOM 1373 C C . ASP A 1 179 ? 24.701 5.616 -26.631 1.00 39.31 179 ASP A C 1
ATOM 1375 O O . ASP A 1 179 ? 23.531 5.333 -26.385 1.00 39.31 179 ASP A O 1
ATOM 1379 N N . GLU A 1 180 ? 25.091 6.449 -27.589 1.00 36.78 180 GLU A N 1
ATOM 1380 C CA . GLU A 1 180 ? 24.525 6.711 -28.907 1.00 36.78 180 GLU A CA 1
ATOM 1381 C C . GLU A 1 180 ? 23.010 6.607 -29.132 1.00 36.78 180 GLU A C 1
ATOM 1383 O O . GLU A 1 180 ? 22.356 5.563 -29.042 1.00 36.78 180 GLU A O 1
ATOM 1388 N N . ALA A 1 181 ? 22.490 7.729 -29.627 1.00 38.19 181 ALA A N 1
ATOM 1389 C CA . ALA A 1 181 ? 21.269 7.807 -30.400 1.00 38.19 181 ALA A CA 1
ATOM 1390 C C . ALA A 1 181 ? 21.132 6.629 -31.390 1.00 38.19 181 ALA A C 1
ATOM 1392 O O . ALA A 1 181 ? 21.972 6.408 -32.259 1.00 38.19 181 ALA A O 1
ATOM 1393 N N . GLY A 1 182 ? 20.004 5.918 -31.318 1.00 40.16 182 GLY A N 1
ATOM 1394 C CA . GLY A 1 182 ? 19.420 5.313 -32.518 1.00 40.16 182 GLY A CA 1
ATOM 1395 C C . GLY A 1 182 ? 19.506 3.798 -32.706 1.00 40.16 182 GLY A C 1
ATOM 1396 O O . GLY A 1 182 ? 19.055 3.323 -33.747 1.00 40.16 182 GLY A O 1
ATOM 1397 N N . LYS A 1 183 ? 19.970 2.989 -31.745 1.00 38.25 183 LYS A N 1
ATOM 1398 C CA . LYS A 1 183 ? 19.814 1.522 -31.846 1.00 38.25 183 LYS A CA 1
ATOM 1399 C C . LYS A 1 183 ? 19.086 0.955 -30.636 1.00 38.25 183 LYS A C 1
ATOM 1401 O O . LYS A 1 183 ? 19.630 0.904 -29.540 1.00 38.25 183 LYS A O 1
ATOM 1406 N N . LYS A 1 184 ? 17.862 0.448 -30.865 1.00 47.97 184 LYS A N 1
ATOM 1407 C CA . LYS A 1 184 ? 17.180 -0.533 -29.999 1.00 47.97 184 LYS A CA 1
ATOM 1408 C C . LYS A 1 184 ? 18.079 -1.768 -29.882 1.00 47.97 184 LYS A C 1
ATOM 1410 O O . LYS A 1 184 ? 17.889 -2.763 -30.581 1.00 47.97 184 LYS A O 1
ATOM 1415 N N . ARG A 1 185 ? 19.107 -1.697 -29.039 1.00 51.31 185 ARG A N 1
ATOM 1416 C CA . ARG A 1 185 ? 19.945 -2.842 -28.714 1.00 51.31 185 ARG A CA 1
ATOM 1417 C C . ARG A 1 185 ? 19.056 -3.763 -27.890 1.00 51.31 185 ARG A C 1
ATOM 1419 O O . ARG A 1 185 ? 18.573 -3.392 -26.823 1.00 51.31 185 ARG A O 1
ATOM 1426 N N . LYS A 1 186 ? 18.734 -4.919 -28.467 1.00 53.91 186 LYS A N 1
ATOM 1427 C CA . LYS A 1 186 ? 17.933 -5.971 -27.843 1.00 53.91 186 LYS A CA 1
ATOM 1428 C C . LYS A 1 186 ? 18.718 -6.435 -26.613 1.00 53.91 186 LYS A C 1
ATOM 1430 O O . LYS A 1 186 ? 19.641 -7.232 -26.751 1.00 53.91 186 LYS A O 1
ATOM 1435 N N . LYS A 1 187 ? 18.429 -5.827 -25.457 1.00 59.25 187 LYS A N 1
ATOM 1436 C CA . LYS A 1 187 ? 19.089 -6.112 -24.181 1.00 59.25 187 LYS A CA 1
ATOM 1437 C C . LYS A 1 187 ? 19.056 -7.625 -23.960 1.00 59.25 187 LYS A C 1
ATOM 1439 O O . LYS A 1 187 ? 18.024 -8.250 -24.226 1.00 59.25 187 LYS A O 1
ATOM 1444 N N . GLY A 1 188 ? 20.194 -8.228 -23.615 1.00 60.28 188 GLY A N 1
ATOM 1445 C CA . GLY A 1 188 ? 20.305 -9.687 -23.560 1.00 60.28 188 GLY A CA 1
ATOM 1446 C C . GLY A 1 188 ? 19.259 -10.269 -22.606 1.00 60.28 188 GLY A C 1
ATOM 1447 O O . GLY A 1 188 ? 18.990 -9.679 -21.565 1.00 60.28 188 GLY A O 1
ATOM 1448 N N . LYS A 1 189 ? 18.670 -11.432 -22.927 1.00 66.19 189 LYS A N 1
ATOM 1449 C CA . LYS A 1 189 ? 17.619 -12.074 -22.101 1.00 66.19 189 LYS A CA 1
ATOM 1450 C C . LYS A 1 189 ? 18.034 -12.257 -20.624 1.00 66.19 189 LYS A C 1
ATOM 1452 O O . LYS A 1 189 ? 17.173 -12.292 -19.752 1.00 66.19 189 LYS A O 1
ATOM 1457 N N . ASN A 1 190 ? 19.341 -12.322 -20.356 1.00 73.81 190 ASN A N 1
ATOM 1458 C CA . ASN A 1 190 ? 19.930 -12.513 -19.027 1.00 73.81 190 ASN A CA 1
ATOM 1459 C C . ASN A 1 190 ? 20.552 -11.242 -18.423 1.00 73.81 190 ASN A C 1
ATOM 1461 O O . ASN A 1 190 ? 21.202 -11.324 -17.386 1.00 73.81 190 ASN A O 1
ATOM 1465 N N . GLU A 1 191 ? 20.414 -10.088 -19.070 1.00 85.94 191 GLU A N 1
ATOM 1466 C CA . GLU A 1 191 ? 20.999 -8.844 -18.580 1.00 85.94 191 GLU A CA 1
ATOM 1467 C C . GLU A 1 191 ? 20.037 -8.147 -17.610 1.00 85.94 191 GLU A C 1
ATOM 1469 O O . GLU A 1 191 ? 18.858 -7.938 -17.918 1.00 85.94 191 GLU A O 1
ATOM 1474 N N . LEU A 1 192 ? 20.547 -7.783 -16.433 1.00 90.19 192 LEU A N 1
ATOM 1475 C CA . LEU A 1 192 ? 19.773 -7.095 -15.403 1.00 90.19 192 LEU A CA 1
ATOM 1476 C C . LEU A 1 192 ? 19.469 -5.644 -15.811 1.00 90.19 192 LEU A C 1
ATOM 1478 O O . LEU A 1 192 ? 20.204 -4.998 -16.569 1.00 90.19 192 LEU A O 1
ATOM 1482 N N . MET A 1 193 ? 18.347 -5.111 -15.335 1.00 89.50 193 MET A N 1
ATOM 1483 C CA . MET A 1 193 ? 18.033 -3.682 -15.436 1.00 89.50 193 MET A CA 1
ATOM 1484 C C . MET A 1 193 ? 18.947 -2.844 -14.534 1.00 89.50 193 MET A C 1
ATOM 1486 O O . MET A 1 193 ? 19.594 -3.370 -13.644 1.00 89.50 193 MET A O 1
ATOM 1490 N N . TYR A 1 194 ? 19.020 -1.530 -14.776 1.00 90.94 194 TYR A N 1
ATOM 1491 C CA . TYR A 1 194 ? 19.973 -0.642 -14.089 1.00 90.94 194 TYR A CA 1
ATOM 1492 C C . TYR A 1 194 ? 19.923 -0.753 -12.554 1.00 90.94 194 TYR A C 1
ATOM 1494 O O . TYR A 1 194 ? 20.954 -0.903 -11.901 1.00 90.94 194 TYR A O 1
ATOM 1502 N N . ALA A 1 195 ? 18.717 -0.708 -11.993 1.00 94.62 195 ALA A N 1
ATOM 1503 C CA . ALA A 1 195 ? 18.498 -0.812 -10.556 1.00 94.62 195 ALA A CA 1
ATOM 1504 C C . ALA A 1 195 ? 18.320 -2.262 -10.078 1.00 94.62 195 ALA A C 1
ATOM 1506 O O . ALA A 1 195 ? 18.186 -2.501 -8.885 1.00 94.62 195 ALA A O 1
ATOM 1507 N N . GLU A 1 196 ? 18.323 -3.240 -10.981 1.00 94.56 196 GLU A N 1
ATOM 1508 C CA . GLU A 1 196 ? 18.138 -4.643 -10.637 1.00 94.56 196 GLU A CA 1
ATOM 1509 C C . GLU A 1 196 ? 19.469 -5.268 -10.219 1.00 94.56 196 GLU A C 1
ATOM 1511 O O . GLU A 1 196 ? 20.418 -5.335 -10.999 1.00 94.56 196 GLU A O 1
ATOM 1516 N N . VAL A 1 197 ? 19.532 -5.750 -8.980 1.00 96.12 197 VAL A N 1
ATOM 1517 C CA . VAL A 1 197 ? 20.741 -6.356 -8.405 1.00 96.12 197 VAL A CA 1
ATOM 1518 C C . VAL A 1 197 ? 20.753 -7.872 -8.558 1.00 96.12 197 VAL A C 1
ATOM 1520 O O . VAL A 1 197 ? 21.818 -8.487 -8.565 1.00 96.12 197 VAL A O 1
ATOM 1523 N N . TRP A 1 198 ? 19.578 -8.487 -8.696 1.00 95.25 198 TRP A N 1
ATOM 1524 C CA . TRP A 1 198 ? 19.445 -9.926 -8.868 1.00 95.25 198 TRP A CA 1
ATOM 1525 C C . TRP A 1 198 ? 18.100 -10.286 -9.505 1.00 95.25 198 TRP A C 1
ATOM 1527 O O . TRP A 1 198 ? 17.091 -9.627 -9.259 1.00 95.25 198 TRP A O 1
ATOM 1537 N N . ARG A 1 199 ? 18.069 -11.371 -10.283 1.00 93.50 199 ARG A N 1
ATOM 1538 C CA . ARG A 1 199 ? 16.842 -11.965 -10.825 1.00 93.50 199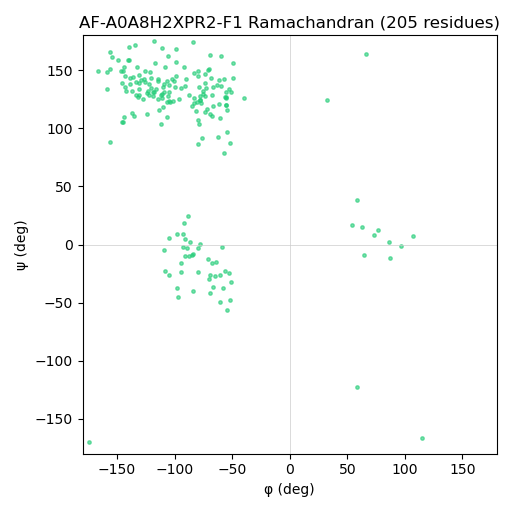 ARG A CA 1
ATOM 1539 C C . ARG A 1 199 ? 16.921 -13.483 -10.742 1.00 93.50 199 ARG A C 1
ATOM 1541 O O . ARG A 1 199 ? 17.956 -14.064 -11.080 1.00 93.50 199 ARG A O 1
ATOM 1548 N N . ALA A 1 200 ? 15.822 -14.121 -10.352 1.00 91.38 200 ALA A N 1
ATOM 1549 C CA . ALA A 1 200 ? 15.688 -15.564 -10.455 1.00 91.38 200 ALA A CA 1
ATOM 1550 C C . ALA A 1 200 ? 15.830 -15.996 -11.922 1.00 91.38 200 ALA A C 1
ATOM 1552 O O . ALA A 1 200 ? 15.271 -15.382 -12.834 1.00 91.38 200 ALA A O 1
ATOM 1553 N N . LYS A 1 201 ? 16.582 -17.071 -12.164 1.00 82.00 201 LYS A N 1
ATOM 1554 C CA . LYS A 1 201 ? 16.567 -17.734 -13.469 1.00 82.00 201 LYS A CA 1
ATOM 1555 C C . LYS A 1 201 ? 15.293 -18.563 -13.534 1.00 82.00 201 LYS A C 1
ATOM 1557 O O . LYS A 1 201 ? 15.124 -19.439 -12.691 1.00 82.00 201 LYS A O 1
ATOM 1562 N N . GLN A 1 202 ? 14.444 -18.307 -14.527 1.00 66.69 202 GLN A N 1
ATOM 1563 C CA . GLN A 1 202 ? 13.294 -19.173 -14.776 1.00 66.69 202 GLN A CA 1
ATOM 1564 C C . GLN A 1 202 ? 13.802 -20.602 -14.967 1.00 66.69 202 GLN A C 1
ATOM 1566 O O . GLN A 1 202 ? 14.617 -20.858 -15.861 1.00 66.69 202 GLN A O 1
ATOM 1571 N N . ALA A 1 203 ? 13.353 -21.525 -14.119 1.00 56.44 203 ALA A N 1
ATOM 1572 C CA . ALA A 1 203 ? 13.528 -22.938 -14.394 1.00 56.44 203 ALA A CA 1
ATOM 1573 C C . ALA A 1 203 ? 12.642 -23.247 -15.603 1.00 56.44 203 ALA A C 1
ATOM 1575 O O . ALA A 1 203 ? 11.418 -23.170 -15.519 1.00 56.44 203 ALA A O 1
ATOM 1576 N N . SER A 1 204 ? 13.247 -23.527 -16.756 1.00 56.88 204 SER A N 1
ATOM 1577 C CA . SER A 1 204 ? 12.495 -24.063 -17.888 1.00 56.88 204 SER A CA 1
ATOM 1578 C C . SER A 1 204 ? 11.770 -25.327 -17.418 1.00 56.88 204 SER A C 1
ATOM 1580 O O . SER A 1 204 ? 12.426 -26.164 -16.788 1.00 56.88 204 SER A O 1
ATOM 1582 N N . PRO A 1 205 ? 10.460 -25.485 -17.690 1.00 53.75 205 PRO A N 1
ATOM 1583 C CA . PRO A 1 205 ? 9.791 -26.743 -17.405 1.00 53.75 205 PRO A CA 1
ATOM 1584 C C . PRO A 1 205 ? 10.572 -27.838 -18.130 1.00 53.75 205 PRO A C 1
ATOM 1586 O O . PRO A 1 205 ? 10.889 -27.694 -19.313 1.00 53.75 205 PRO A O 1
ATOM 1589 N N . SER A 1 206 ? 10.967 -28.875 -17.393 1.00 48.22 206 SER A N 1
ATOM 1590 C CA . SER A 1 206 ? 11.557 -30.072 -17.981 1.00 48.22 206 SER A CA 1
ATOM 1591 C C . SER A 1 206 ? 10.580 -30.592 -19.030 1.00 48.22 206 SER A C 1
ATOM 1593 O O . SER A 1 206 ? 9.441 -30.916 -18.688 1.00 48.22 206 SER A O 1
ATOM 1595 N N . SER A 1 207 ? 11.020 -30.577 -20.285 1.00 45.97 207 SER A N 1
ATOM 1596 C CA . SER A 1 207 ? 10.327 -31.161 -21.434 1.00 45.97 207 SER A CA 1
ATOM 1597 C C . SER A 1 207 ? 10.104 -32.653 -21.260 1.00 45.97 207 SER A C 1
ATOM 1599 O O . SER A 1 207 ? 11.081 -33.301 -20.815 1.00 45.97 207 SER A O 1
#

Radius of gyration: 20.5 Å; Cα contacts (8 Å, |Δi|>4): 417; chains: 1; bounding box: 46×55×66 Å

Foldseek 3Di:
DDKDWDWDWAQQGWIKIWIWADDPPDPDIDIDMDTADDDPPPRFTWQDWDKADDPPPQKIKIWTAGLQQKIWIWIDGNPDSDTHTQDIDGPPPDDNPKGWQDDDQQWTAIQQFKIKRWPRRGHDDPPDDIDIFIAGDHHAWNHKDADPVNQKMWTDGPVAHIWIFGRCQRRDDPPPPPDDPDDPPVQDPPDADRRTPDGDDPDDPDD

Organism: NCBI:txid456999